Protein AF-A0A6I7X4H2-F1 (afdb_monomer_lite)

pLDDT: mean 74.26, std 13.83, range [33.12, 92.88]

Radius of gyration: 17.95 Å; chains: 1; bounding box: 48×37×49 Å

Sequence (208 aa):
MLIGSVLLTPVLAPEIIRMLFTVMAVSLAFTLICISAGFRLNHINMPEINLRETGILLMIGVGGGTISGLVGSGIDMICFSVLVLLFRISESIATATSVILMAINSVFGVLLHICYFDGINAQVQAYWLAAVPIVVVGAPLGAYFCSRMRYLHIRYLLIALIGLELVTSLWLLDFDRTLIIFSISMLVLFLTVMVSMSRARYYVRSSE

Secondary structure (DSSP, 8-state):
-HHHHHHSTTT--HHHHHHHHHHHHHHHHHHHHHHHTT----BSSPPP--HHHHHHHHHHHHHHHHHHHHHSSSHHHHHHHHHHHTS-B-HHHHHHHHHHHHHHHHHHHHHHHHHHSS---HHHHHHHHHHHHHHHHHHHHHHHHHHHS-HHHHHHHHHHHHHHHHHHHHHHS---HHHHHHHHHHHHHHHHHHHHHHH--TT-----

Structure (mmCIF, N/CA/C/O backbone):
data_AF-A0A6I7X4H2-F1
#
_entry.id   AF-A0A6I7X4H2-F1
#
loop_
_atom_site.group_PDB
_atom_site.id
_atom_site.type_symbol
_atom_site.label_atom_id
_atom_site.label_alt_id
_atom_site.label_comp_id
_atom_site.label_asym_id
_atom_site.label_entity_id
_atom_site.label_seq_id
_atom_site.pdbx_PDB_ins_code
_atom_site.Cartn_x
_atom_site.Cartn_y
_atom_site.Cartn_z
_atom_site.occupancy
_atom_site.B_iso_or_equiv
_atom_site.auth_seq_id
_atom_site.auth_comp_id
_atom_site.auth_asym_id
_atom_site.auth_atom_id
_atom_site.pdbx_PDB_model_num
ATOM 1 N N . MET A 1 1 ? -4.565 1.016 -14.466 1.00 56.38 1 MET A N 1
ATOM 2 C CA . MET A 1 1 ? -3.648 -0.050 -14.932 1.00 56.38 1 MET A CA 1
ATOM 3 C C . MET A 1 1 ? -3.284 0.115 -16.410 1.00 56.38 1 MET A C 1
ATOM 5 O O . MET A 1 1 ? -2.186 0.582 -16.659 1.00 56.38 1 MET A O 1
ATOM 9 N N . LEU A 1 2 ? -4.204 -0.106 -17.362 1.00 53.03 2 LEU A N 1
ATOM 10 C CA . LEU A 1 2 ? -3.966 0.010 -18.821 1.00 53.03 2 LEU A CA 1
ATOM 11 C C . LEU A 1 2 ? -3.362 1.353 -19.286 1.00 53.03 2 LEU A C 1
ATOM 13 O O . LEU A 1 2 ? -2.424 1.375 -20.071 1.00 53.03 2 LEU A O 1
ATOM 17 N N . ILE A 1 3 ? -3.864 2.478 -18.768 1.00 55.09 3 ILE A N 1
ATOM 18 C CA . ILE A 1 3 ? -3.370 3.816 -19.144 1.00 55.09 3 ILE A CA 1
ATOM 19 C C . ILE A 1 3 ? -1.950 4.068 -18.603 1.00 55.09 3 ILE A C 1
ATOM 21 O O . ILE A 1 3 ? -1.157 4.729 -19.259 1.00 55.09 3 ILE A O 1
ATOM 25 N N . GLY A 1 4 ? -1.594 3.519 -17.436 1.00 52.50 4 GLY A N 1
ATOM 26 C CA . GLY A 1 4 ? -0.258 3.708 -16.854 1.00 52.50 4 GLY A CA 1
ATOM 27 C C . GLY A 1 4 ? 0.811 2.819 -17.492 1.00 52.50 4 GLY A C 1
ATOM 28 O O . GLY A 1 4 ? 1.919 3.284 -17.745 1.00 52.50 4 GLY A O 1
ATOM 29 N N . SER A 1 5 ? 0.452 1.579 -17.842 1.00 52.66 5 SER A N 1
ATOM 30 C CA . SER A 1 5 ? 1.364 0.601 -18.452 1.00 52.66 5 SER A CA 1
ATOM 31 C C . SER A 1 5 ? 1.657 0.838 -19.934 1.00 52.66 5 SER A C 1
ATOM 33 O O . SER A 1 5 ? 2.602 0.253 -20.448 1.00 52.66 5 SER A O 1
ATOM 35 N N . VAL A 1 6 ? 0.839 1.627 -20.638 1.00 53.69 6 VAL A N 1
ATOM 36 C CA . VAL A 1 6 ? 1.019 1.921 -22.074 1.00 53.69 6 VAL A CA 1
ATOM 37 C C . VAL A 1 6 ? 1.632 3.305 -22.297 1.00 53.69 6 VAL A C 1
ATOM 39 O O . VAL A 1 6 ? 2.375 3.493 -23.255 1.00 53.69 6 VAL A O 1
ATOM 42 N N . LEU A 1 7 ? 1.356 4.276 -21.419 1.00 49.72 7 LEU A N 1
ATOM 43 C CA . LEU A 1 7 ? 1.793 5.659 -21.627 1.00 49.72 7 LEU A CA 1
ATOM 44 C C . LEU A 1 7 ? 3.157 5.983 -20.987 1.00 49.72 7 LEU A C 1
ATOM 46 O O . LEU A 1 7 ? 3.824 6.899 -21.460 1.00 49.72 7 LEU A O 1
ATOM 50 N N . LEU A 1 8 ? 3.570 5.284 -19.917 1.00 50.28 8 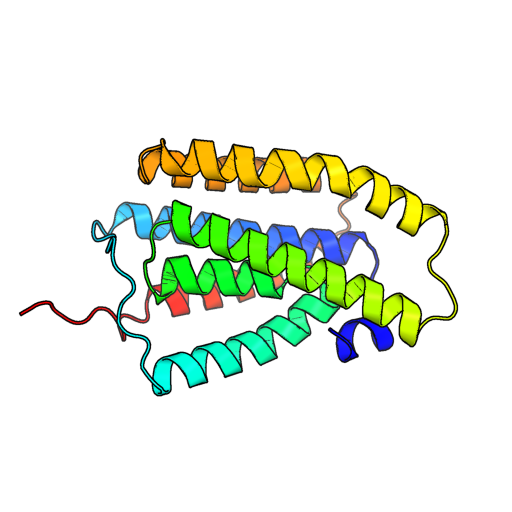LEU A N 1
ATOM 51 C CA . LEU A 1 8 ? 4.664 5.746 -19.038 1.00 50.28 8 LEU A CA 1
ATOM 52 C C . LEU A 1 8 ? 5.842 4.775 -18.828 1.00 50.28 8 LEU A C 1
ATOM 54 O O . LEU A 1 8 ? 6.877 5.185 -18.302 1.00 50.28 8 LEU A O 1
ATOM 58 N N . THR A 1 9 ? 5.737 3.529 -19.292 1.00 50.09 9 THR A N 1
ATOM 59 C CA . THR A 1 9 ? 6.803 2.503 -19.279 1.00 50.09 9 THR A CA 1
ATOM 60 C C . THR A 1 9 ? 8.131 2.929 -19.918 1.00 50.09 9 THR A C 1
ATOM 62 O O . THR A 1 9 ? 9.161 2.483 -19.420 1.00 50.09 9 THR A O 1
ATOM 65 N N . PRO A 1 10 ? 8.181 3.783 -20.963 1.00 52.50 10 PRO A N 1
ATOM 66 C CA . PRO A 1 10 ? 9.463 4.238 -21.502 1.00 52.50 10 PRO A CA 1
ATOM 67 C C . PRO A 1 10 ? 10.053 5.466 -20.783 1.00 52.50 10 PRO A C 1
ATOM 69 O O . PRO A 1 10 ? 11.152 5.883 -21.134 1.00 52.50 10 PRO A O 1
ATOM 72 N N . VAL A 1 11 ? 9.352 6.071 -19.811 1.00 53.22 11 VAL A N 1
ATOM 73 C CA . VAL A 1 11 ? 9.715 7.397 -19.263 1.00 53.22 11 VAL A CA 1
ATOM 74 C C . VAL A 1 11 ? 10.163 7.368 -17.797 1.00 53.22 11 VAL A C 1
ATOM 76 O O . VAL A 1 11 ? 10.901 8.261 -17.386 1.00 53.22 11 VAL A O 1
ATOM 79 N N . LEU A 1 12 ? 9.775 6.371 -16.992 1.00 58.62 12 LEU A N 1
ATOM 80 C CA . LEU A 1 12 ? 10.136 6.351 -15.568 1.00 58.62 12 LEU A CA 1
ATOM 81 C C . LEU A 1 12 ? 11.300 5.409 -15.266 1.00 58.62 12 LEU A C 1
ATOM 83 O O . LEU A 1 12 ? 11.215 4.200 -15.474 1.00 58.62 12 LEU A O 1
ATOM 87 N N . ALA A 1 13 ? 12.360 5.973 -14.685 1.00 70.44 13 ALA A N 1
ATOM 88 C CA . ALA A 1 13 ? 13.434 5.200 -14.081 1.00 70.44 13 ALA A CA 1
ATOM 89 C C . ALA A 1 13 ? 12.872 4.307 -12.948 1.00 70.44 13 ALA A C 1
ATOM 91 O O . ALA A 1 13 ? 12.054 4.787 -12.151 1.00 70.44 13 ALA A O 1
ATOM 92 N N . PRO A 1 14 ? 13.326 3.043 -12.818 1.00 72.44 14 PRO A N 1
ATOM 93 C CA . PRO A 1 14 ? 12.906 2.129 -11.746 1.00 72.44 14 PRO A CA 1
ATOM 94 C C . PRO A 1 14 ? 13.045 2.722 -10.335 1.00 72.44 14 PRO A C 1
ATOM 96 O O . PRO A 1 14 ? 12.278 2.398 -9.427 1.00 72.44 14 PRO A O 1
ATOM 99 N N . GLU A 1 15 ? 13.997 3.637 -10.170 1.00 78.88 15 GLU A N 1
ATOM 100 C CA . GLU A 1 15 ? 14.279 4.366 -8.937 1.00 78.88 15 GLU A CA 1
ATOM 101 C C . GLU A 1 15 ? 13.101 5.236 -8.475 1.00 78.88 15 GLU A C 1
ATOM 103 O O . GLU A 1 15 ? 12.738 5.234 -7.298 1.00 78.88 15 GLU A O 1
ATOM 108 N N . ILE A 1 16 ? 12.444 5.926 -9.413 1.00 77.38 16 ILE A N 1
ATOM 109 C CA . ILE A 1 16 ? 11.315 6.824 -9.133 1.00 77.38 16 ILE A CA 1
ATOM 110 C C . ILE A 1 16 ? 10.100 6.018 -8.670 1.00 77.38 16 ILE A C 1
ATOM 112 O O . ILE A 1 16 ? 9.415 6.410 -7.726 1.00 77.38 16 ILE A O 1
ATOM 116 N N . ILE A 1 17 ? 9.844 4.872 -9.307 1.00 77.81 17 ILE A N 1
ATOM 117 C CA . ILE A 1 17 ? 8.718 3.988 -8.974 1.00 77.81 17 ILE A CA 1
ATOM 118 C C . ILE A 1 17 ? 8.852 3.468 -7.543 1.00 77.81 17 ILE A C 1
ATOM 120 O O . ILE A 1 17 ? 7.905 3.540 -6.756 1.00 77.81 17 ILE A O 1
ATOM 124 N N . ARG A 1 18 ? 10.048 3.000 -7.183 1.00 82.50 18 ARG A N 1
ATOM 125 C CA . ARG A 1 18 ? 10.329 2.510 -5.836 1.00 82.50 18 ARG A CA 1
ATOM 126 C C . ARG A 1 18 ? 10.210 3.613 -4.786 1.00 82.50 18 ARG A C 1
ATOM 128 O O . ARG A 1 18 ? 9.632 3.385 -3.727 1.00 82.50 18 ARG A O 1
ATOM 135 N N . MET A 1 19 ? 10.681 4.822 -5.092 1.00 83.94 19 MET A N 1
ATOM 136 C CA . MET A 1 19 ? 10.535 5.968 -4.191 1.00 83.94 19 MET A CA 1
ATOM 137 C C . MET A 1 19 ? 9.086 6.417 -4.012 1.00 83.94 19 MET A C 1
ATOM 139 O O . MET A 1 19 ? 8.687 6.780 -2.909 1.00 83.94 19 MET A O 1
ATOM 143 N N . LEU A 1 20 ? 8.261 6.364 -5.058 1.00 83.12 20 LEU A N 1
ATOM 144 C CA . LEU A 1 20 ? 6.831 6.654 -4.932 1.00 83.12 20 LEU A CA 1
ATOM 145 C C . LEU A 1 20 ? 6.141 5.668 -3.981 1.00 83.12 20 LEU A C 1
ATOM 147 O O . LEU A 1 20 ? 5.348 6.086 -3.135 1.00 83.12 20 LEU A O 1
ATOM 151 N N . PHE A 1 21 ? 6.474 4.378 -4.084 1.00 84.56 21 PHE A N 1
ATOM 152 C CA . PHE A 1 21 ? 5.962 3.356 -3.173 1.00 84.56 21 PHE A CA 1
ATOM 153 C C . PHE A 1 21 ? 6.392 3.616 -1.722 1.00 84.56 21 PHE A C 1
ATOM 155 O O . PHE A 1 21 ? 5.548 3.649 -0.822 1.00 84.56 21 PHE A O 1
ATOM 162 N N . THR A 1 22 ? 7.681 3.878 -1.488 1.00 88.50 22 THR A N 1
ATOM 163 C CA . THR A 1 22 ? 8.210 4.101 -0.132 1.00 88.50 22 THR A CA 1
ATOM 164 C C . THR A 1 22 ? 7.642 5.362 0.503 1.00 88.50 22 THR A C 1
ATOM 166 O O . THR A 1 22 ? 7.240 5.343 1.664 1.00 88.50 22 THR A O 1
ATOM 169 N N . VAL A 1 23 ? 7.524 6.449 -0.258 1.00 87.94 23 VAL A N 1
ATOM 170 C CA . VAL A 1 23 ? 6.939 7.711 0.204 1.00 87.94 23 VAL A CA 1
ATOM 171 C C . VAL A 1 23 ? 5.475 7.528 0.610 1.00 87.94 23 VAL A C 1
ATOM 173 O O . VAL A 1 23 ? 5.057 7.993 1.675 1.00 87.94 23 VAL A O 1
ATOM 176 N N . MET A 1 24 ? 4.700 6.806 -0.200 1.00 85.75 24 MET A N 1
ATOM 177 C CA . MET A 1 24 ? 3.316 6.469 0.125 1.00 85.75 24 MET A CA 1
ATOM 178 C C . MET A 1 24 ? 3.246 5.627 1.410 1.00 85.75 24 MET A C 1
ATOM 180 O O . MET A 1 24 ? 2.435 5.922 2.292 1.00 85.75 24 MET A O 1
ATOM 184 N N . ALA A 1 25 ? 4.146 4.655 1.581 1.00 88.38 25 ALA A N 1
ATOM 185 C CA . ALA A 1 25 ? 4.232 3.825 2.783 1.00 88.38 25 ALA A CA 1
ATOM 186 C C . ALA A 1 25 ? 4.567 4.599 4.044 1.00 88.38 25 ALA A C 1
ATOM 188 O O . ALA A 1 25 ? 3.865 4.481 5.052 1.00 88.38 25 ALA A O 1
ATOM 189 N N . VAL A 1 26 ? 5.577 5.456 3.974 1.00 89.31 26 VAL A N 1
ATOM 190 C CA . VAL A 1 26 ? 5.970 6.311 5.091 1.00 89.31 26 VAL A CA 1
ATOM 191 C C . VAL A 1 26 ? 4.833 7.253 5.482 1.00 89.31 26 VAL A C 1
ATOM 193 O O . VAL A 1 26 ? 4.575 7.424 6.673 1.00 89.31 26 VAL A O 1
ATOM 196 N N . SER A 1 27 ? 4.095 7.808 4.514 1.00 87.31 27 SER A N 1
ATOM 197 C CA . SER A 1 27 ? 2.942 8.674 4.803 1.00 87.31 27 SER A CA 1
ATOM 198 C C . SER A 1 27 ? 1.838 7.946 5.587 1.00 87.31 27 SER A C 1
ATOM 200 O O . SER A 1 27 ? 1.268 8.507 6.531 1.00 87.31 27 SER A O 1
ATOM 202 N N . LEU A 1 28 ? 1.588 6.669 5.271 1.00 86.44 28 LEU A N 1
ATOM 203 C CA . LEU A 1 28 ? 0.657 5.818 6.008 1.00 86.44 28 LEU A CA 1
ATOM 204 C C . LEU A 1 28 ? 1.181 5.497 7.411 1.00 86.44 28 LEU A C 1
ATOM 206 O O . LEU A 1 28 ? 0.444 5.676 8.381 1.00 86.44 28 LEU A O 1
ATOM 210 N N . ALA A 1 29 ? 2.444 5.079 7.550 1.00 87.88 29 ALA A N 1
ATOM 211 C CA . ALA A 1 29 ? 3.041 4.789 8.857 1.00 87.88 29 ALA A CA 1
ATOM 212 C C . ALA A 1 29 ? 2.995 6.011 9.780 1.00 87.88 29 ALA A C 1
ATOM 214 O O . ALA A 1 29 ? 2.596 5.898 10.939 1.00 87.88 29 ALA A O 1
ATOM 215 N N . PHE A 1 30 ? 3.330 7.191 9.257 1.00 87.06 30 PHE A N 1
ATOM 216 C CA . PHE A 1 30 ? 3.274 8.438 10.011 1.00 87.06 30 PHE A CA 1
ATOM 217 C C . PHE A 1 30 ? 1.845 8.772 10.454 1.00 87.06 30 PHE A C 1
ATOM 219 O O . PHE A 1 30 ? 1.610 9.092 11.621 1.00 87.06 30 PHE A O 1
ATOM 226 N N . THR A 1 31 ? 0.869 8.639 9.552 1.00 83.06 31 THR A N 1
ATOM 227 C CA . THR A 1 31 ? -0.546 8.883 9.871 1.00 83.06 31 THR A CA 1
ATOM 228 C C . THR A 1 31 ? -1.055 7.892 10.921 1.00 83.06 31 THR A C 1
ATOM 230 O O . THR A 1 31 ? -1.738 8.286 11.869 1.00 83.06 31 THR A O 1
ATOM 233 N N . LEU A 1 32 ? -0.652 6.620 10.833 1.00 81.25 32 LEU A N 1
ATOM 234 C CA . LEU A 1 32 ? -0.930 5.626 11.865 1.00 81.25 32 LEU A CA 1
ATOM 235 C C . LEU A 1 32 ? -0.308 6.034 13.200 1.00 81.25 32 LEU A C 1
ATOM 237 O O . LEU A 1 32 ? -1.017 6.031 14.199 1.00 81.25 32 LEU A O 1
ATOM 241 N N . ILE A 1 33 ? 0.961 6.429 13.262 1.00 82.62 33 ILE A N 1
ATOM 242 C CA . ILE A 1 33 ? 1.584 6.869 14.523 1.00 82.62 33 ILE A CA 1
ATOM 243 C C . ILE A 1 33 ? 0.816 8.058 15.122 1.00 82.62 33 ILE A C 1
ATOM 245 O O . ILE A 1 33 ? 0.479 8.030 16.307 1.00 82.62 33 ILE A O 1
ATOM 249 N N . CYS A 1 34 ? 0.450 9.046 14.302 1.00 75.19 34 CYS A N 1
ATOM 250 C CA . CYS A 1 34 ? -0.275 10.244 14.733 1.00 75.19 34 CYS A CA 1
ATOM 251 C C . CYS A 1 34 ? -1.661 9.920 15.325 1.00 75.19 34 CYS A C 1
ATOM 253 O O . CYS A 1 34 ? -2.023 10.432 16.383 1.00 75.19 34 CYS A O 1
ATOM 255 N N . ILE A 1 35 ? -2.415 9.003 14.710 1.00 69.75 35 ILE A N 1
ATOM 256 C CA . ILE A 1 35 ? -3.728 8.565 15.222 1.00 69.75 35 ILE A CA 1
ATOM 257 C C . ILE A 1 35 ? -3.593 7.759 16.522 1.00 69.75 35 ILE A C 1
ATOM 259 O O . ILE A 1 35 ? -4.481 7.809 17.377 1.00 69.75 35 ILE A O 1
ATOM 263 N N . SER A 1 36 ? -2.487 7.022 16.696 1.00 64.56 36 SER A N 1
ATOM 264 C CA . SER A 1 36 ? -2.238 6.202 17.895 1.00 64.56 36 SER A CA 1
ATOM 265 C C . SER A 1 36 ? -2.207 7.020 19.180 1.00 64.56 36 SER A C 1
ATOM 267 O O . SER A 1 36 ? -2.646 6.537 20.221 1.00 64.56 36 SER A O 1
ATOM 269 N N . ALA A 1 37 ? -1.757 8.271 19.083 1.00 55.47 37 ALA A N 1
ATOM 270 C CA . ALA A 1 37 ? -1.645 9.179 20.211 1.00 55.47 37 ALA A CA 1
ATOM 271 C C . ALA A 1 37 ? -3.007 9.714 20.699 1.00 55.47 37 ALA A C 1
ATOM 273 O O . ALA A 1 37 ? -3.055 10.329 21.760 1.00 55.47 37 ALA A O 1
ATOM 274 N N . GLY A 1 38 ? -4.109 9.499 19.956 1.00 47.50 38 GLY A N 1
ATOM 275 C CA . GLY A 1 38 ? -5.379 10.190 20.217 1.00 47.50 38 GLY A CA 1
ATOM 276 C C . GLY A 1 38 ? -6.672 9.364 20.244 1.00 47.50 38 GLY A C 1
ATOM 277 O O . GLY A 1 38 ? -7.623 9.823 20.871 1.00 47.50 38 GLY A O 1
ATOM 278 N N . PHE A 1 39 ? -6.784 8.190 19.601 1.00 47.53 39 PHE A N 1
ATOM 279 C CA . PHE A 1 39 ? -8.087 7.499 19.489 1.00 47.53 39 PHE A CA 1
ATOM 280 C C . PHE A 1 39 ? -8.038 5.977 19.682 1.00 47.53 39 PHE A C 1
ATOM 282 O O . PHE A 1 39 ? -7.238 5.263 19.086 1.00 47.53 39 PHE A O 1
ATOM 289 N N . ARG A 1 40 ? -8.968 5.494 20.518 1.00 49.28 40 ARG A N 1
ATOM 290 C CA . ARG A 1 40 ? -9.059 4.138 21.080 1.00 49.28 40 ARG A CA 1
ATOM 291 C C . ARG A 1 40 ? -10.391 3.460 20.717 1.00 49.28 40 ARG A C 1
ATOM 293 O O . ARG A 1 40 ? -11.064 2.923 21.586 1.00 49.28 40 ARG A O 1
ATOM 300 N N . LEU A 1 41 ? -10.814 3.528 19.455 1.00 47.31 41 LEU A N 1
ATOM 301 C CA . LEU A 1 41 ? -12.059 2.893 19.002 1.00 47.31 41 LEU A CA 1
ATOM 302 C C . LEU A 1 41 ? -11.798 2.137 17.700 1.00 47.31 41 LEU A C 1
ATOM 304 O O . LEU A 1 41 ? -11.766 2.741 16.631 1.00 47.31 41 LEU A O 1
ATOM 308 N N . ASN A 1 42 ? -11.570 0.830 17.835 1.00 49.34 42 ASN A N 1
ATOM 309 C CA . ASN A 1 42 ? -11.436 -0.120 16.736 1.00 49.34 42 ASN A CA 1
ATOM 310 C C . ASN A 1 42 ? -12.739 -0.927 16.709 1.00 49.34 42 ASN A C 1
ATOM 312 O O . ASN A 1 42 ? -13.015 -1.662 17.660 1.00 49.34 42 ASN A O 1
ATOM 316 N N . HIS A 1 43 ? -13.577 -0.724 15.694 1.00 47.62 43 HIS A N 1
ATOM 317 C CA . HIS A 1 43 ? -14.774 -1.545 15.527 1.00 47.62 43 HIS A CA 1
ATOM 318 C C . HIS A 1 43 ? -14.349 -2.880 14.909 1.00 47.62 43 HIS A C 1
ATOM 320 O O . HIS A 1 43 ? -13.659 -2.923 13.895 1.00 47.62 43 HIS A O 1
ATOM 326 N N . ILE A 1 44 ? -14.740 -3.978 15.557 1.00 48.78 44 ILE A N 1
ATOM 327 C CA . ILE A 1 44 ? -14.480 -5.349 15.088 1.00 48.78 44 ILE A CA 1
ATOM 328 C C . ILE A 1 44 ? -15.431 -5.703 13.924 1.00 48.78 44 ILE A C 1
ATOM 330 O O . ILE A 1 44 ? -15.153 -6.611 13.148 1.00 48.78 44 ILE A O 1
ATOM 334 N N . ASN A 1 45 ? -16.515 -4.935 13.757 1.00 43.81 45 ASN A N 1
ATOM 335 C CA . ASN A 1 45 ? -17.527 -5.129 12.724 1.00 43.81 45 ASN A CA 1
ATOM 336 C C . ASN A 1 45 ? -17.378 -4.095 11.601 1.00 43.81 45 ASN A C 1
ATOM 338 O O . ASN A 1 45 ? -17.196 -2.908 11.875 1.00 43.81 45 ASN A O 1
ATOM 342 N N . MET A 1 46 ? -17.494 -4.552 10.348 1.00 45.84 46 MET A N 1
ATOM 343 C CA . MET A 1 46 ? -17.652 -3.677 9.183 1.00 45.84 46 MET A CA 1
ATOM 344 C C . MET A 1 46 ? -18.889 -2.789 9.394 1.00 45.84 46 MET A C 1
ATOM 346 O O . MET A 1 46 ? -19.977 -3.340 9.580 1.00 45.84 46 MET A O 1
ATOM 350 N N . PRO A 1 47 ? -18.768 -1.449 9.378 1.00 52.03 47 PRO A N 1
ATOM 351 C CA . PRO A 1 47 ? -19.944 -0.602 9.243 1.00 52.03 47 PRO A CA 1
ATOM 352 C C . PRO A 1 47 ? -20.624 -0.923 7.906 1.00 52.03 47 PRO A C 1
ATOM 354 O O . PRO A 1 47 ? -19.949 -1.189 6.910 1.00 52.03 47 PRO A O 1
ATOM 357 N N . GLU A 1 48 ? -21.956 -0.957 7.898 1.00 51.69 48 GLU A N 1
ATOM 358 C CA . GLU A 1 48 ? -22.733 -1.193 6.681 1.00 51.69 48 GLU A CA 1
ATOM 359 C C . GLU A 1 48 ? -22.352 -0.161 5.618 1.00 51.69 48 GLU A C 1
ATOM 361 O O . GLU A 1 48 ? -22.515 1.043 5.819 1.00 51.69 48 GLU A O 1
ATOM 366 N N . ILE A 1 49 ? -21.818 -0.650 4.497 1.00 56.47 49 ILE A N 1
ATOM 367 C CA . ILE A 1 49 ? -21.310 0.195 3.421 1.00 56.47 49 ILE A CA 1
ATOM 368 C C . ILE A 1 49 ? -22.502 0.891 2.756 1.00 56.47 49 ILE A C 1
ATOM 370 O O . ILE A 1 49 ? -23.314 0.247 2.090 1.00 56.47 49 ILE A O 1
ATOM 374 N N . ASN A 1 50 ? -22.614 2.211 2.898 1.00 61.62 50 ASN A N 1
ATOM 375 C CA . ASN A 1 50 ? -23.658 2.973 2.205 1.00 61.62 50 ASN A CA 1
ATOM 376 C C . ASN A 1 50 ? -23.322 3.186 0.715 1.00 61.62 50 ASN A C 1
ATOM 378 O O . ASN A 1 50 ? -22.159 3.237 0.309 1.00 61.62 50 ASN A O 1
ATOM 382 N N . LEU A 1 51 ? -24.340 3.429 -0.122 1.00 61.84 51 LEU A N 1
ATOM 383 C CA . LEU A 1 51 ? -24.160 3.778 -1.548 1.00 61.84 51 LEU A CA 1
ATOM 384 C C . LEU A 1 51 ? -23.247 5.002 -1.759 1.00 61.84 51 LEU A C 1
ATOM 386 O O . LEU A 1 51 ? -22.490 5.060 -2.727 1.00 61.84 51 LEU A O 1
ATOM 390 N N . ARG A 1 52 ? -23.271 5.967 -0.831 1.00 60.91 52 ARG A N 1
ATOM 391 C CA . ARG A 1 52 ? -22.364 7.128 -0.840 1.00 60.91 52 ARG A CA 1
ATOM 392 C C . ARG A 1 52 ? -20.907 6.745 -0.571 1.00 60.91 52 ARG A C 1
ATOM 394 O O . ARG A 1 52 ? -20.014 7.278 -1.222 1.00 60.91 52 ARG A O 1
ATOM 401 N N . GLU A 1 53 ? -20.673 5.811 0.344 1.00 65.44 53 GLU A N 1
ATOM 402 C CA . GLU A 1 53 ? -19.337 5.298 0.672 1.00 65.44 53 GLU A CA 1
ATOM 403 C C . GLU A 1 53 ? -18.776 4.475 -0.485 1.00 65.44 53 GLU A C 1
ATOM 405 O O . GLU A 1 53 ? -17.614 4.633 -0.846 1.00 65.44 53 GLU A O 1
ATOM 410 N N . THR A 1 54 ? -19.633 3.685 -1.137 1.00 63.84 54 THR A N 1
ATOM 411 C CA . THR A 1 54 ? -19.297 2.956 -2.367 1.00 63.84 54 THR A CA 1
ATOM 412 C C . THR A 1 54 ? -18.910 3.915 -3.494 1.00 63.84 54 THR A C 1
ATOM 414 O O . THR A 1 54 ? -17.921 3.680 -4.181 1.00 63.84 54 THR A O 1
ATOM 417 N N . GLY A 1 55 ? -19.625 5.034 -3.659 1.00 65.75 55 GLY A N 1
ATOM 418 C CA . GLY A 1 55 ? -19.275 6.063 -4.645 1.00 65.75 55 GLY A CA 1
ATOM 419 C C . GLY A 1 55 ? -17.918 6.725 -4.376 1.00 65.75 55 GLY A C 1
ATOM 420 O O . GLY A 1 55 ? -17.138 6.940 -5.302 1.00 65.75 55 GLY A O 1
ATOM 421 N N . ILE A 1 56 ? -17.594 6.994 -3.109 1.00 66.12 56 ILE A N 1
ATOM 422 C CA . ILE A 1 56 ? -16.287 7.539 -2.709 1.00 66.12 56 ILE A CA 1
ATOM 423 C C . ILE A 1 56 ? -15.180 6.500 -2.922 1.00 66.12 56 ILE A C 1
ATOM 425 O O . ILE A 1 56 ? -14.142 6.830 -3.489 1.00 66.12 56 ILE A O 1
ATOM 429 N N . LEU A 1 57 ? -15.412 5.243 -2.538 1.00 64.06 57 LEU A N 1
ATOM 430 C CA . LEU A 1 57 ? -14.503 4.125 -2.800 1.00 64.06 57 LEU A CA 1
ATOM 431 C C . LEU A 1 57 ? -14.254 3.930 -4.295 1.00 64.06 57 LEU A C 1
ATOM 433 O O . LEU A 1 57 ? -13.125 3.663 -4.689 1.00 64.06 57 LEU A O 1
ATOM 437 N N . LEU A 1 58 ? -15.277 4.110 -5.129 1.00 65.31 58 LEU A N 1
ATOM 438 C CA . LEU A 1 58 ? -15.157 4.011 -6.577 1.00 65.31 58 LEU A CA 1
ATOM 439 C C . LEU A 1 58 ? -14.344 5.178 -7.149 1.00 65.31 58 LEU A C 1
ATOM 441 O O . LEU A 1 58 ? -13.450 4.949 -7.954 1.00 65.31 58 LEU A O 1
ATOM 445 N N . MET A 1 59 ? -14.562 6.409 -6.683 1.00 67.75 59 MET A N 1
ATOM 446 C CA . MET A 1 59 ? -13.759 7.571 -7.095 1.00 67.75 59 MET A CA 1
ATOM 447 C C . MET A 1 59 ? -12.296 7.459 -6.646 1.00 67.75 59 MET A C 1
ATOM 449 O O . MET A 1 59 ? -11.383 7.723 -7.431 1.00 67.75 59 MET A O 1
ATOM 453 N N . ILE A 1 60 ? -12.060 7.017 -5.408 1.00 67.25 60 ILE A N 1
ATOM 454 C CA . ILE A 1 60 ? -10.714 6.753 -4.888 1.00 67.25 60 ILE A CA 1
ATOM 455 C C . ILE A 1 60 ? -10.086 5.558 -5.606 1.00 67.25 60 ILE A C 1
ATOM 457 O O . ILE A 1 60 ? -8.895 5.585 -5.876 1.00 67.25 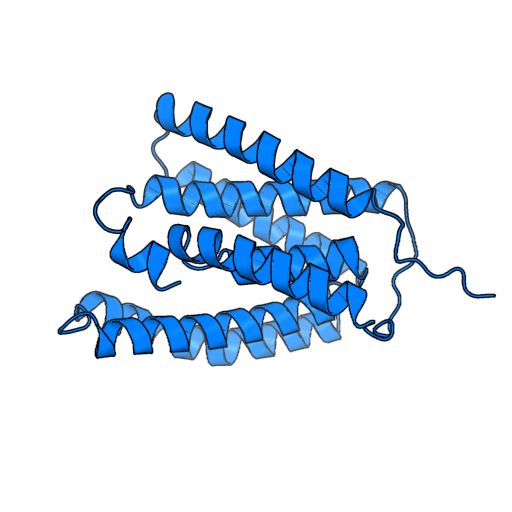60 ILE A O 1
ATOM 461 N N . GLY A 1 61 ? -10.857 4.535 -5.964 1.00 58.25 61 GLY A N 1
ATOM 462 C CA . GLY A 1 61 ? -10.391 3.384 -6.735 1.00 58.25 61 GLY A CA 1
ATOM 463 C C . GLY A 1 61 ? -10.012 3.757 -8.167 1.00 58.25 61 GLY A C 1
ATOM 464 O O . GLY A 1 61 ? -8.987 3.300 -8.665 1.00 58.25 61 GLY A O 1
ATOM 465 N N . VAL A 1 62 ? -10.771 4.647 -8.813 1.00 64.06 62 VAL A N 1
ATOM 466 C CA . VAL A 1 62 ? -10.442 5.189 -10.140 1.00 64.06 62 VAL A CA 1
ATOM 467 C C . VAL A 1 62 ? -9.171 6.040 -10.070 1.00 64.06 62 VAL A C 1
ATOM 469 O O . VAL A 1 62 ? -8.255 5.820 -10.861 1.00 64.06 62 VAL A O 1
ATOM 472 N N . GLY A 1 63 ? -9.058 6.946 -9.091 1.00 64.06 63 GLY A N 1
ATOM 473 C CA . GLY A 1 63 ? -7.846 7.752 -8.877 1.00 64.06 63 GLY A CA 1
ATOM 474 C C . GLY A 1 63 ? -6.633 6.928 -8.424 1.00 64.06 63 GLY A C 1
ATOM 475 O O . GLY A 1 63 ? -5.521 7.115 -8.900 1.00 64.06 63 GLY A O 1
ATOM 476 N N . GLY A 1 64 ? -6.831 5.944 -7.556 1.00 59.38 64 GLY A N 1
ATOM 477 C CA . GLY A 1 64 ? -5.793 5.014 -7.122 1.00 59.38 64 GLY A CA 1
ATOM 478 C C . GLY A 1 64 ? -5.371 4.061 -8.235 1.00 59.38 64 GLY A C 1
ATOM 479 O O . GLY A 1 64 ? -4.210 3.680 -8.311 1.00 59.38 64 GLY A O 1
ATOM 480 N N . GLY A 1 65 ? -6.273 3.735 -9.161 1.00 55.97 65 GLY A N 1
ATOM 481 C CA . GLY A 1 65 ? -5.995 2.937 -10.351 1.00 55.97 65 GLY A CA 1
ATOM 482 C C . GLY A 1 65 ? -5.124 3.649 -11.391 1.00 55.97 65 GLY A C 1
ATOM 483 O O . GLY A 1 65 ? -4.446 2.962 -12.170 1.00 55.97 65 GLY A O 1
ATOM 484 N N . THR A 1 66 ? -5.097 4.991 -11.402 1.00 62.97 66 THR A N 1
ATOM 485 C CA . THR A 1 66 ? -4.128 5.763 -12.201 1.00 62.97 66 THR A CA 1
ATOM 486 C C . THR A 1 66 ? -2.752 5.720 -11.543 1.00 62.97 66 THR A C 1
ATOM 488 O O . THR A 1 66 ? -1.795 5.333 -12.208 1.00 62.97 66 THR A O 1
ATOM 491 N N . ILE A 1 67 ? -2.665 5.955 -10.227 1.00 63.09 67 ILE A N 1
ATOM 492 C CA . ILE A 1 67 ? -1.421 5.842 -9.439 1.00 63.09 67 ILE A CA 1
ATOM 493 C C . ILE A 1 67 ? -0.857 4.415 -9.491 1.00 63.09 67 ILE A C 1
ATOM 495 O O . ILE A 1 67 ? 0.341 4.216 -9.663 1.00 63.09 67 ILE A O 1
ATOM 499 N N . SER A 1 68 ? -1.712 3.396 -9.438 1.00 62.78 68 SER A N 1
ATOM 500 C CA . SER A 1 68 ? -1.299 1.996 -9.561 1.00 62.78 68 SER A CA 1
ATOM 501 C C . SER A 1 68 ? -0.795 1.635 -10.949 1.00 62.78 68 SER A C 1
ATOM 503 O O . SER A 1 68 ? -0.005 0.709 -11.081 1.00 62.78 68 SER A O 1
ATOM 505 N N . GLY A 1 69 ? -1.244 2.348 -11.983 1.00 57.72 69 GLY A N 1
ATOM 506 C CA . GLY A 1 69 ? -0.656 2.232 -13.312 1.00 57.72 69 GLY A CA 1
ATOM 507 C C . GLY A 1 69 ? 0.768 2.792 -13.383 1.00 57.72 69 GLY A C 1
ATOM 508 O O . GLY A 1 69 ? 1.512 2.370 -14.256 1.00 57.72 69 GLY A O 1
ATOM 509 N N . LEU A 1 70 ? 1.138 3.706 -12.476 1.00 60.31 70 LEU A N 1
ATOM 510 C CA . LEU A 1 70 ? 2.477 4.299 -12.377 1.00 60.31 70 LEU A CA 1
ATOM 511 C C . LEU A 1 70 ? 3.420 3.455 -11.513 1.00 60.31 70 LEU A C 1
ATOM 513 O O . LEU A 1 70 ? 4.574 3.263 -11.870 1.00 60.31 70 LEU A O 1
ATOM 517 N N . VAL A 1 71 ? 2.927 2.975 -10.366 1.00 62.00 71 VAL A N 1
ATOM 518 C CA . VAL A 1 71 ? 3.751 2.345 -9.317 1.00 62.00 71 VAL A CA 1
ATOM 519 C C . VAL A 1 71 ? 3.709 0.808 -9.366 1.00 62.00 71 VAL A C 1
ATOM 521 O O . VAL A 1 71 ? 4.520 0.142 -8.735 1.00 62.00 71 VAL A O 1
ATOM 524 N N . GLY A 1 72 ? 2.774 0.207 -10.107 1.00 60.34 72 GLY A N 1
ATOM 525 C CA . GLY A 1 72 ? 2.579 -1.250 -10.165 1.00 60.34 72 GLY A CA 1
ATOM 526 C C . GLY A 1 72 ? 1.738 -1.810 -9.006 1.00 60.34 72 GLY A C 1
ATOM 527 O O . GLY A 1 72 ? 0.907 -2.688 -9.239 1.00 60.34 72 GLY A O 1
ATOM 528 N N . SER A 1 73 ? 1.851 -1.238 -7.799 1.00 66.69 73 SER A N 1
ATOM 529 C CA . SER A 1 73 ? 1.035 -1.562 -6.609 1.00 66.69 73 SER A CA 1
ATOM 530 C C . SER A 1 73 ? 0.656 -0.296 -5.812 1.00 66.69 73 SER A C 1
ATOM 532 O O . SER A 1 73 ? 1.089 -0.055 -4.683 1.00 66.69 73 SER A O 1
ATOM 534 N N . GLY A 1 74 ? -0.090 0.603 -6.457 1.00 69.19 74 GLY A N 1
ATOM 535 C CA . GLY A 1 74 ? -0.600 1.820 -5.811 1.00 69.19 74 GLY A CA 1
ATOM 536 C C . GLY A 1 74 ? -2.006 1.649 -5.235 1.00 69.19 74 GLY A C 1
ATOM 537 O O . GLY A 1 74 ? -2.342 2.222 -4.200 1.00 69.19 74 GLY A O 1
ATOM 538 N N . ILE A 1 75 ? -2.850 0.870 -5.916 1.00 74.00 75 ILE A N 1
ATOM 539 C CA . ILE A 1 75 ? -4.282 0.760 -5.606 1.00 74.00 75 ILE A CA 1
ATOM 540 C C . ILE A 1 75 ? -4.542 -0.022 -4.319 1.00 74.00 75 ILE A C 1
ATOM 542 O O . ILE A 1 75 ? -5.419 0.344 -3.545 1.00 74.00 75 ILE A O 1
ATOM 546 N N . ASP A 1 76 ? -3.765 -1.069 -4.080 1.00 83.12 76 ASP A N 1
ATOM 547 C CA . ASP A 1 76 ? -3.759 -1.892 -2.875 1.00 83.12 76 ASP A CA 1
ATOM 548 C C . ASP A 1 76 ? -3.355 -1.069 -1.655 1.00 83.12 76 ASP A C 1
ATOM 550 O O . ASP A 1 76 ? -4.072 -1.064 -0.658 1.00 83.12 76 ASP A O 1
ATOM 554 N N . MET A 1 77 ? -2.294 -0.272 -1.768 1.00 82.00 77 MET A N 1
ATOM 555 C CA . MET A 1 77 ? -1.862 0.620 -0.697 1.00 82.00 77 MET A CA 1
ATOM 556 C C . MET A 1 77 ? -2.910 1.683 -0.353 1.00 82.00 77 MET A C 1
ATOM 558 O O . MET A 1 77 ? -3.191 1.947 0.819 1.00 82.00 77 MET A O 1
ATOM 562 N N . ILE A 1 78 ? -3.504 2.306 -1.374 1.00 81.75 78 ILE A N 1
ATOM 563 C CA . ILE A 1 78 ? -4.552 3.315 -1.198 1.00 81.75 78 ILE A CA 1
ATOM 564 C C . ILE A 1 78 ? -5.796 2.664 -0.592 1.00 81.75 78 ILE A C 1
ATOM 566 O O . ILE A 1 78 ? -6.353 3.197 0.364 1.00 81.75 78 ILE A O 1
ATOM 570 N N . CYS A 1 79 ? -6.201 1.490 -1.079 1.00 81.62 79 CYS A N 1
ATOM 571 C CA . CYS A 1 79 ? -7.330 0.747 -0.529 1.00 81.62 79 CYS A CA 1
ATOM 572 C C . CYS A 1 79 ? -7.086 0.358 0.935 1.00 81.62 79 CYS A C 1
ATOM 574 O O . CYS A 1 79 ? -7.940 0.607 1.784 1.00 81.62 79 CYS A O 1
ATOM 576 N N . PHE A 1 80 ? -5.896 -0.149 1.258 1.00 86.31 80 PHE A N 1
ATOM 577 C CA . PHE A 1 80 ? -5.479 -0.435 2.627 1.00 86.31 80 PHE A CA 1
ATOM 578 C C . PHE A 1 80 ? -5.558 0.813 3.516 1.00 86.31 80 PHE A C 1
ATOM 580 O O . PHE A 1 80 ? -6.146 0.779 4.596 1.00 86.31 80 PHE A O 1
ATOM 587 N N . SER A 1 81 ? -5.045 1.943 3.028 1.0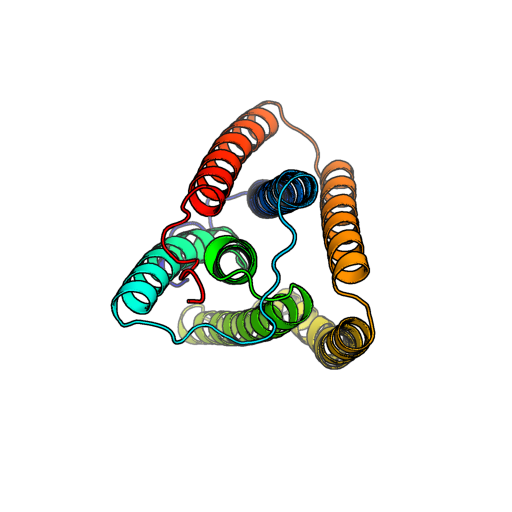0 81.88 81 SER A N 1
ATOM 588 C CA . SER A 1 81 ? -5.099 3.228 3.731 1.00 81.88 81 SER A CA 1
ATOM 589 C C . SER A 1 81 ? -6.535 3.675 3.992 1.00 81.88 81 SER A C 1
ATOM 591 O O . SER A 1 81 ? -6.848 4.143 5.082 1.00 81.88 81 SER A O 1
ATOM 593 N N . VAL A 1 82 ? -7.430 3.504 3.020 1.00 78.75 82 VAL A N 1
ATOM 594 C CA . VAL A 1 82 ? -8.857 3.818 3.162 1.00 78.75 82 VAL A CA 1
ATOM 595 C C . VAL A 1 82 ? -9.523 2.895 4.184 1.00 78.75 82 VAL A C 1
ATOM 597 O O . VAL A 1 82 ? -10.209 3.378 5.080 1.00 78.75 82 VAL A O 1
ATOM 600 N N . LEU A 1 83 ? -9.294 1.584 4.121 1.00 78.62 83 LEU A N 1
ATOM 601 C CA . LEU A 1 83 ? -9.876 0.627 5.070 1.00 78.62 83 LEU A CA 1
ATOM 602 C C . LEU A 1 83 ? -9.444 0.915 6.515 1.00 78.62 83 LEU A C 1
ATOM 604 O O . LEU A 1 83 ? -10.276 0.912 7.425 1.00 78.62 83 LEU A O 1
ATOM 608 N N . VAL A 1 84 ? -8.161 1.218 6.727 1.00 78.62 84 VAL A N 1
ATOM 609 C CA . VAL A 1 84 ? -7.623 1.469 8.071 1.00 78.62 84 VAL A CA 1
ATOM 610 C C . VAL A 1 84 ? -7.957 2.875 8.576 1.00 78.62 84 VAL A C 1
ATOM 612 O O . VAL A 1 84 ? -8.338 3.035 9.734 1.00 78.62 84 VAL A O 1
ATOM 615 N N . LEU A 1 85 ? -7.831 3.912 7.741 1.00 74.62 85 LEU A N 1
ATOM 616 C CA . LEU A 1 85 ? -7.992 5.303 8.183 1.00 74.62 85 LEU A CA 1
ATOM 617 C C . LEU A 1 85 ? -9.440 5.800 8.089 1.00 74.62 85 LEU A C 1
ATOM 619 O O . LEU A 1 85 ? -9.900 6.473 9.012 1.00 74.62 85 LEU A O 1
ATOM 623 N N . LEU A 1 86 ? -10.150 5.486 6.998 1.00 70.75 86 LEU A N 1
ATOM 624 C CA . LEU A 1 86 ? -11.518 5.962 6.757 1.00 70.75 86 LEU A CA 1
ATOM 625 C C . LEU A 1 86 ? -12.550 5.062 7.448 1.00 70.75 86 LEU A C 1
ATOM 627 O O . LEU A 1 86 ? -13.375 5.559 8.210 1.00 70.75 86 LEU A O 1
ATOM 631 N N . PHE A 1 87 ? -12.475 3.745 7.224 1.00 68.25 87 PHE A N 1
ATOM 632 C CA . PHE A 1 87 ? -13.431 2.781 7.793 1.00 68.25 87 PHE A CA 1
ATOM 633 C C . PHE A 1 87 ? -13.055 2.284 9.192 1.00 68.25 87 PHE A C 1
ATOM 635 O O . PHE A 1 87 ? -13.870 1.630 9.840 1.00 68.25 87 PHE A O 1
ATOM 642 N N . ARG A 1 88 ? -11.850 2.612 9.683 1.00 72.25 88 ARG A N 1
ATOM 643 C CA . ARG A 1 88 ? -11.346 2.208 11.011 1.00 72.25 88 ARG A CA 1
ATOM 644 C C . ARG A 1 88 ? -11.461 0.704 11.261 1.00 72.25 88 ARG A C 1
ATOM 646 O O . ARG A 1 88 ? -11.773 0.273 12.372 1.00 72.25 88 ARG A O 1
ATOM 653 N N . ILE A 1 89 ? -11.230 -0.076 10.210 1.00 73.00 89 ILE A N 1
ATOM 654 C CA . ILE A 1 89 ? -11.189 -1.530 10.288 1.00 73.00 89 ILE A CA 1
ATOM 655 C C . ILE A 1 89 ? -9.880 -1.933 10.961 1.00 73.00 89 ILE A C 1
ATOM 657 O O . ILE A 1 89 ? -8.837 -1.310 10.745 1.00 73.00 89 ILE A O 1
ATOM 661 N N . SER A 1 90 ? -9.934 -3.004 11.756 1.00 77.25 90 SER A N 1
ATOM 662 C CA . SER A 1 90 ? -8.733 -3.556 12.376 1.00 77.25 90 SER A CA 1
ATOM 663 C C . SER A 1 90 ? -7.650 -3.848 11.334 1.00 77.25 90 SER A C 1
ATOM 665 O O . SER A 1 90 ? -7.912 -4.411 10.268 1.00 77.25 90 SER A O 1
ATOM 667 N N . GLU A 1 91 ? -6.412 -3.501 11.669 1.00 79.75 91 GLU A N 1
ATOM 668 C CA . GLU A 1 91 ? -5.270 -3.591 10.764 1.00 79.75 91 GLU A CA 1
ATOM 669 C C . GLU A 1 91 ? -5.056 -5.028 10.264 1.00 79.75 91 GLU A C 1
ATOM 671 O O . GLU A 1 91 ? -4.656 -5.218 9.125 1.00 79.75 91 GLU A O 1
ATOM 676 N N . SER A 1 92 ? -5.407 -6.033 11.076 1.00 81.38 92 SER A N 1
ATOM 677 C CA . SER A 1 92 ? -5.354 -7.462 10.726 1.00 81.38 92 SER A CA 1
ATOM 678 C C . SER A 1 92 ? -6.265 -7.839 9.552 1.00 81.38 92 SER A C 1
ATOM 680 O O . SER A 1 92 ? -5.878 -8.589 8.659 1.00 81.38 92 SER A O 1
ATOM 682 N N . ILE A 1 93 ? -7.495 -7.317 9.549 1.00 82.19 93 ILE A N 1
ATOM 683 C CA . ILE A 1 93 ? -8.469 -7.603 8.489 1.00 82.19 93 ILE A CA 1
ATOM 684 C C . ILE A 1 93 ? -8.087 -6.813 7.238 1.00 82.19 93 ILE A C 1
ATOM 686 O O . ILE A 1 93 ? -8.084 -7.362 6.138 1.00 82.19 93 ILE A O 1
ATOM 690 N N . ALA A 1 94 ? -7.702 -5.545 7.414 1.00 83.56 94 ALA A N 1
ATOM 691 C CA . ALA A 1 94 ? -7.303 -4.686 6.309 1.00 83.56 94 ALA A CA 1
ATOM 692 C C . ALA A 1 94 ? -6.080 -5.241 5.554 1.00 83.56 94 ALA A C 1
ATOM 694 O O . ALA A 1 94 ? -6.068 -5.231 4.319 1.00 83.56 94 ALA A O 1
ATOM 695 N N . THR A 1 95 ? -5.077 -5.782 6.258 1.00 84.69 95 THR A N 1
ATOM 696 C CA . THR A 1 95 ? -3.906 -6.400 5.613 1.00 84.69 95 THR A CA 1
ATOM 697 C C . THR A 1 95 ? -4.304 -7.631 4.810 1.00 84.69 95 THR A C 1
ATOM 699 O O . THR A 1 95 ? -3.923 -7.734 3.646 1.00 84.69 95 THR A O 1
ATOM 702 N N . ALA A 1 96 ? -5.130 -8.521 5.368 1.00 84.62 96 ALA A N 1
ATOM 703 C CA . ALA A 1 96 ? -5.621 -9.696 4.650 1.00 84.62 96 ALA A CA 1
ATOM 704 C C . ALA A 1 96 ? -6.394 -9.308 3.376 1.00 84.62 96 ALA A C 1
ATOM 706 O O . ALA A 1 96 ? -6.144 -9.866 2.307 1.00 84.62 96 ALA A O 1
ATOM 707 N N . THR A 1 97 ? -7.270 -8.299 3.451 1.00 86.25 97 THR A N 1
ATOM 708 C CA . THR A 1 97 ? -7.999 -7.800 2.273 1.00 86.25 97 THR A CA 1
ATOM 709 C C . THR A 1 97 ? -7.074 -7.173 1.228 1.00 86.25 97 THR A C 1
ATOM 711 O O . THR A 1 97 ? -7.256 -7.408 0.035 1.00 86.25 97 THR A O 1
ATOM 714 N N . SER A 1 98 ? -6.044 -6.435 1.652 1.00 86.00 98 SER A N 1
ATOM 715 C CA . SER A 1 98 ? -5.073 -5.822 0.739 1.00 86.00 98 SER A CA 1
ATOM 716 C C . SER A 1 98 ? -4.237 -6.867 0.003 1.00 86.00 98 SER A C 1
ATOM 718 O O . SER A 1 98 ? -3.960 -6.700 -1.179 1.00 86.00 98 SER A O 1
ATOM 720 N N . VAL A 1 99 ? -3.862 -7.962 0.668 1.00 86.56 99 VAL A N 1
ATOM 721 C CA . VAL A 1 99 ? -3.101 -9.054 0.038 1.00 86.56 99 VAL A CA 1
ATOM 722 C C . VAL A 1 99 ? -3.925 -9.749 -1.049 1.00 86.56 99 VAL A C 1
ATOM 724 O O . VAL A 1 99 ? -3.400 -10.060 -2.117 1.00 86.56 99 VAL A O 1
ATOM 727 N N . ILE A 1 100 ? -5.229 -9.935 -0.827 1.00 86.31 100 ILE A N 1
ATOM 728 C CA . ILE A 1 100 ? -6.134 -10.477 -1.851 1.00 86.31 100 ILE A CA 1
ATOM 729 C C . ILE A 1 100 ? -6.220 -9.520 -3.049 1.00 86.31 100 ILE A C 1
ATOM 731 O O . ILE A 1 100 ? -6.109 -9.961 -4.194 1.00 86.31 100 ILE A O 1
ATOM 735 N N . LEU A 1 101 ? -6.356 -8.210 -2.804 1.00 84.69 101 LEU A N 1
ATOM 736 C CA . LEU A 1 101 ? -6.348 -7.200 -3.871 1.00 84.69 101 LEU A CA 1
ATOM 737 C C . LEU A 1 101 ? -5.030 -7.199 -4.653 1.00 84.69 101 LEU A C 1
ATOM 739 O O . LEU A 1 101 ? -5.049 -7.107 -5.880 1.00 84.69 101 LEU A O 1
ATOM 743 N N . MET A 1 102 ? -3.901 -7.360 -3.965 1.00 86.88 102 MET A N 1
ATOM 744 C CA . MET A 1 102 ? -2.578 -7.452 -4.581 1.00 86.88 102 MET A CA 1
ATOM 745 C C . MET A 1 102 ? -2.460 -8.687 -5.487 1.00 86.88 102 MET A C 1
ATOM 747 O O . MET A 1 102 ? -1.963 -8.580 -6.610 1.00 86.88 102 MET A O 1
ATOM 751 N N . ALA A 1 103 ? -2.971 -9.843 -5.049 1.00 86.00 103 ALA A N 1
ATOM 752 C CA . ALA A 1 103 ? -2.991 -11.066 -5.852 1.00 86.00 103 ALA A CA 1
ATOM 753 C C . ALA A 1 103 ? -3.841 -10.901 -7.122 1.00 86.00 103 ALA A C 1
ATOM 755 O O . ALA A 1 103 ? -3.386 -11.225 -8.220 1.00 86.00 103 ALA A O 1
ATOM 756 N N . ILE A 1 104 ? -5.044 -10.332 -6.988 1.00 85.38 104 ILE A N 1
ATOM 757 C CA . ILE A 1 104 ? -5.932 -10.049 -8.123 1.00 85.38 104 ILE A CA 1
ATOM 758 C C . ILE A 1 104 ? -5.247 -9.092 -9.106 1.00 85.38 104 ILE A C 1
ATOM 760 O O . ILE A 1 104 ? -5.207 -9.364 -10.306 1.00 85.38 104 ILE A O 1
ATOM 764 N N . ASN A 1 105 ? -4.651 -8.006 -8.608 1.00 81.19 105 ASN A N 1
ATOM 765 C CA . ASN A 1 105 ? -3.944 -7.032 -9.437 1.00 81.19 105 ASN A CA 1
ATOM 766 C C . ASN A 1 105 ? -2.756 -7.668 -10.183 1.00 81.19 105 ASN A C 1
ATOM 768 O O . ASN A 1 105 ? -2.566 -7.397 -11.365 1.00 81.19 105 ASN A O 1
ATOM 772 N N . SER A 1 106 ? -2.000 -8.568 -9.544 1.00 81.69 106 SER A N 1
ATOM 773 C CA . SER A 1 106 ? -0.909 -9.301 -10.202 1.00 81.69 106 SER A CA 1
ATOM 774 C C . SER A 1 106 ? -1.409 -10.161 -11.370 1.00 81.69 106 SER A C 1
ATOM 776 O O . SER A 1 106 ? -0.832 -10.110 -12.457 1.00 81.69 106 SER A O 1
ATOM 778 N N . VAL A 1 107 ? -2.523 -10.883 -11.190 1.00 84.50 107 VAL A N 1
ATOM 779 C CA . VAL A 1 107 ? -3.136 -11.698 -12.256 1.00 84.50 107 VAL A CA 1
ATOM 780 C C . VAL A 1 107 ? -3.591 -10.826 -13.427 1.00 84.50 107 VAL A C 1
ATOM 782 O O . VAL A 1 107 ? -3.282 -11.139 -14.577 1.00 84.50 107 VAL A O 1
ATOM 785 N N . PHE A 1 108 ? -4.263 -9.702 -13.156 1.00 82.00 108 PHE A N 1
ATOM 786 C CA . PHE A 1 108 ? -4.646 -8.752 -14.206 1.00 82.00 108 PHE A CA 1
ATOM 787 C C . PHE A 1 108 ? -3.431 -8.151 -14.922 1.00 82.00 108 PHE A C 1
ATOM 789 O O . PHE A 1 108 ? -3.472 -7.988 -16.139 1.00 82.00 108 PHE A O 1
ATOM 796 N N . GLY A 1 109 ? -2.341 -7.866 -14.207 1.00 78.44 109 GLY A N 1
ATOM 797 C CA . GLY A 1 109 ? -1.102 -7.362 -14.802 1.00 78.44 109 GLY A CA 1
ATOM 798 C C . GLY A 1 109 ? -0.479 -8.345 -15.788 1.00 78.44 109 GLY A C 1
ATOM 799 O O . GLY A 1 109 ? -0.116 -7.954 -16.896 1.00 78.44 109 GLY A O 1
ATOM 800 N N . VAL A 1 110 ? -0.424 -9.628 -15.423 1.00 79.06 110 VAL A N 1
ATOM 801 C CA . VAL A 1 110 ? 0.071 -10.696 -16.306 1.00 79.06 110 VAL A CA 1
ATOM 802 C C . VAL A 1 110 ? -0.854 -10.890 -17.509 1.00 79.06 110 VAL A C 1
ATOM 804 O O . VAL A 1 110 ? -0.370 -10.957 -18.636 1.00 79.06 110 VAL A O 1
ATOM 807 N N . LEU A 1 111 ? -2.176 -10.916 -17.303 1.00 81.25 111 LEU A N 1
ATOM 808 C CA . LEU A 1 111 ? -3.156 -11.041 -18.391 1.00 81.25 111 LEU A CA 1
ATOM 809 C C . LEU A 1 111 ? -3.059 -9.888 -19.396 1.00 81.25 111 LEU A C 1
ATOM 811 O O . LEU A 1 111 ? -3.070 -10.122 -20.601 1.00 81.25 111 LEU A O 1
ATOM 815 N N . LEU A 1 112 ? -2.933 -8.648 -18.914 1.00 76.69 112 LEU A N 1
ATOM 816 C CA . LEU A 1 112 ? -2.743 -7.485 -19.779 1.00 76.69 112 LEU A CA 1
ATOM 817 C C . LEU A 1 112 ? -1.434 -7.576 -20.560 1.00 76.69 112 LEU A C 1
ATOM 819 O O . LEU A 1 112 ? -1.429 -7.277 -21.751 1.00 76.69 112 LEU A O 1
ATOM 823 N N . HIS A 1 113 ? -0.349 -8.021 -19.924 1.00 74.88 113 HIS A N 1
ATOM 824 C CA . HIS A 1 113 ? 0.914 -8.229 -20.623 1.00 74.88 113 HIS A CA 1
ATOM 825 C C . HIS A 1 113 ? 0.792 -9.275 -21.726 1.00 74.88 113 HIS A C 1
ATOM 827 O O . HIS A 1 113 ? 1.249 -8.995 -22.817 1.00 74.88 113 HIS A O 1
ATOM 833 N N . ILE A 1 114 ? 0.135 -10.413 -21.489 1.00 74.75 114 ILE A N 1
ATOM 834 C CA . ILE A 1 114 ? -0.036 -11.469 -22.502 1.00 74.75 114 ILE A CA 1
ATOM 835 C C . ILE A 1 114 ? -0.941 -11.015 -23.659 1.00 74.75 114 ILE A C 1
ATOM 837 O O . ILE A 1 114 ? -0.683 -11.365 -24.805 1.00 74.75 114 ILE A O 1
ATOM 841 N N . CYS A 1 115 ? -2.004 -10.254 -23.377 1.00 73.38 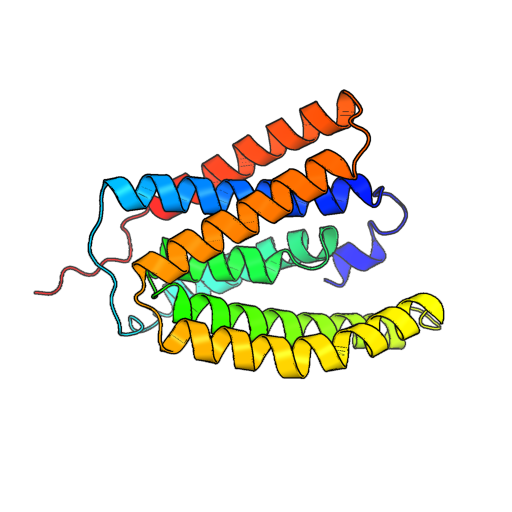115 CYS A N 1
ATOM 842 C CA . CYS A 1 115 ? -2.962 -9.830 -24.403 1.00 73.38 115 CYS A CA 1
ATOM 843 C C . CYS A 1 115 ? -2.501 -8.624 -25.240 1.00 73.38 115 CYS A C 1
ATOM 845 O O . CYS A 1 115 ? -2.918 -8.514 -26.390 1.00 73.38 115 CYS A O 1
ATOM 847 N N . TYR A 1 116 ? -1.720 -7.694 -24.671 1.00 67.50 116 TYR A N 1
ATOM 848 C CA . TYR A 1 116 ? -1.349 -6.429 -25.332 1.00 67.50 116 TYR A CA 1
ATOM 849 C C . TYR A 1 116 ? 0.129 -6.314 -25.717 1.00 67.50 116 TYR A C 1
ATOM 851 O O . TYR A 1 116 ? 0.440 -5.604 -26.672 1.00 67.50 116 TYR A O 1
ATOM 859 N N . PHE A 1 117 ? 1.040 -6.960 -24.988 1.00 61.47 117 PHE A N 1
ATOM 860 C CA . PHE A 1 117 ? 2.463 -6.981 -25.314 1.00 61.47 117 PHE A CA 1
ATOM 861 C C . PHE A 1 117 ? 2.802 -8.381 -25.828 1.00 61.47 117 PHE A C 1
ATOM 863 O O . PHE A 1 117 ? 2.494 -9.370 -25.177 1.00 61.47 117 PHE A O 1
ATOM 870 N N . ASP A 1 118 ? 3.393 -8.477 -27.015 1.00 56.00 118 ASP A N 1
ATOM 871 C CA . ASP A 1 118 ? 3.600 -9.732 -27.754 1.00 56.00 118 ASP A CA 1
ATOM 872 C C . ASP A 1 118 ? 4.700 -10.627 -27.124 1.00 56.00 118 ASP A C 1
ATOM 874 O O . ASP A 1 118 ? 5.733 -10.918 -27.723 1.00 56.00 118 ASP A O 1
ATOM 878 N N . GLY A 1 119 ? 4.513 -11.008 -25.856 1.00 57.97 119 GLY A N 1
ATOM 879 C CA . GLY A 1 119 ? 5.416 -11.823 -25.049 1.00 57.97 119 GLY A CA 1
ATOM 880 C C . GLY A 1 119 ? 5.794 -11.197 -23.701 1.00 57.97 119 GLY A C 1
ATOM 881 O O . GLY A 1 119 ? 6.034 -9.997 -23.567 1.00 57.97 119 GLY A O 1
ATOM 882 N N . ILE A 1 120 ? 5.907 -12.050 -22.679 1.00 64.12 120 ILE A N 1
ATOM 883 C CA . ILE A 1 120 ? 6.562 -11.714 -21.410 1.00 64.12 120 ILE A CA 1
ATOM 884 C C . ILE A 1 120 ? 8.055 -12.014 -21.573 1.00 64.12 120 ILE A C 1
ATOM 886 O O . ILE A 1 120 ? 8.426 -13.096 -22.024 1.00 64.12 120 ILE A O 1
ATOM 890 N N . ASN A 1 121 ? 8.925 -11.078 -21.184 1.00 75.44 121 ASN A N 1
ATOM 891 C CA . ASN A 1 121 ? 10.363 -11.341 -21.132 1.00 75.44 121 ASN A CA 1
ATOM 892 C C . ASN A 1 121 ? 10.625 -12.552 -20.214 1.00 75.44 121 ASN A C 1
ATOM 894 O O . ASN A 1 121 ? 10.172 -12.559 -19.067 1.00 75.44 121 ASN A O 1
ATOM 898 N N . ALA A 1 122 ? 11.370 -13.551 -20.698 1.00 78.69 122 ALA A N 1
ATOM 899 C CA . ALA A 1 122 ? 11.660 -14.786 -19.965 1.00 78.69 122 ALA A CA 1
ATOM 900 C C . ALA A 1 122 ? 12.190 -14.531 -18.539 1.00 78.69 122 ALA A C 1
ATOM 902 O O . ALA A 1 122 ? 11.874 -15.277 -17.613 1.00 78.69 122 ALA A O 1
ATOM 903 N N . GLN A 1 123 ? 12.924 -13.433 -18.334 1.00 81.00 123 GLN A N 1
ATOM 904 C CA . GLN A 1 123 ? 13.412 -13.025 -17.017 1.00 81.00 123 GLN A CA 1
ATOM 905 C C . GLN A 1 123 ? 12.284 -12.579 -16.068 1.00 81.00 123 GLN A C 1
ATOM 907 O O . GLN A 1 123 ? 12.278 -12.950 -14.897 1.00 81.00 123 GLN A O 1
ATOM 912 N N . VAL A 1 124 ? 11.297 -11.825 -16.562 1.00 78.56 124 VAL A N 1
ATOM 913 C CA . VAL A 1 124 ? 10.134 -11.383 -15.768 1.00 78.56 124 VAL A CA 1
ATOM 914 C C . VAL A 1 124 ? 9.249 -12.575 -15.411 1.00 78.56 124 VAL A C 1
ATOM 916 O O . VAL A 1 124 ? 8.784 -12.680 -14.278 1.00 78.56 124 VAL A O 1
ATOM 919 N N . GLN A 1 125 ? 9.073 -13.514 -16.344 1.00 82.88 125 GLN A N 1
ATOM 920 C CA . GLN A 1 125 ? 8.352 -14.758 -16.083 1.00 82.88 125 GLN A CA 1
ATOM 921 C C . GLN A 1 125 ? 9.055 -15.608 -15.015 1.00 82.88 125 GLN A C 1
ATOM 923 O O . GLN A 1 125 ? 8.387 -16.138 -14.129 1.00 82.88 125 GLN A O 1
ATOM 928 N N . ALA A 1 126 ? 10.388 -15.708 -15.059 1.00 86.56 126 ALA A N 1
ATOM 929 C CA . ALA A 1 126 ? 11.161 -16.424 -14.046 1.00 86.56 126 ALA A CA 1
ATOM 930 C C . ALA A 1 126 ? 11.007 -15.790 -12.653 1.00 86.56 126 ALA A C 1
ATOM 932 O O . ALA A 1 126 ? 10.780 -16.510 -11.682 1.00 86.56 126 ALA A O 1
ATOM 933 N N . TYR A 1 127 ? 11.049 -14.456 -12.549 1.00 86.19 127 TYR A N 1
ATOM 934 C CA . TYR A 1 127 ? 10.800 -13.755 -11.284 1.00 86.19 127 TYR A CA 1
ATOM 935 C C . TYR A 1 127 ? 9.373 -13.947 -10.776 1.00 86.19 127 TYR A C 1
ATOM 937 O O . TYR A 1 127 ? 9.174 -14.165 -9.582 1.00 86.19 127 TYR A O 1
ATOM 945 N N . TRP A 1 128 ? 8.385 -13.923 -11.670 1.00 84.50 128 TRP A N 1
ATOM 946 C CA . TRP A 1 128 ? 6.997 -14.166 -11.297 1.00 84.50 128 TRP A CA 1
ATOM 947 C C . TRP A 1 128 ? 6.803 -15.593 -10.769 1.00 84.50 128 TRP A C 1
ATOM 949 O O . TRP A 1 128 ? 6.289 -15.772 -9.667 1.00 84.50 128 TRP A O 1
ATOM 959 N N . LEU A 1 129 ? 7.302 -16.605 -11.487 1.00 86.69 129 LEU A N 1
ATOM 960 C CA . LEU A 1 129 ? 7.239 -18.007 -11.058 1.00 86.69 129 LEU A CA 1
ATOM 961 C C . LEU A 1 129 ? 8.005 -18.259 -9.756 1.00 86.69 129 LEU A C 1
ATOM 963 O O . LEU A 1 129 ? 7.542 -19.040 -8.929 1.00 86.69 129 LEU A O 1
ATOM 967 N N . ALA A 1 130 ? 9.140 -17.587 -9.551 1.00 89.94 130 ALA A N 1
ATOM 968 C CA . ALA A 1 130 ? 9.884 -17.661 -8.300 1.00 89.94 130 ALA A CA 1
ATOM 969 C C . ALA A 1 130 ? 9.106 -17.034 -7.134 1.00 89.94 130 ALA A C 1
ATOM 971 O O . ALA A 1 130 ? 9.159 -17.562 -6.031 1.00 89.94 130 ALA A O 1
ATOM 972 N N . ALA A 1 131 ? 8.353 -15.953 -7.359 1.00 87.19 131 ALA A N 1
ATOM 973 C CA . ALA A 1 131 ? 7.584 -15.274 -6.316 1.00 87.19 131 ALA A CA 1
ATOM 974 C C . ALA A 1 131 ? 6.323 -16.043 -5.882 1.00 87.19 131 ALA A C 1
ATOM 976 O O . ALA A 1 131 ? 5.967 -16.010 -4.702 1.00 87.19 131 ALA A O 1
ATOM 977 N N . VAL A 1 132 ? 5.661 -16.761 -6.799 1.00 88.62 132 VAL A N 1
ATOM 978 C CA . VAL A 1 132 ? 4.418 -17.512 -6.527 1.00 88.62 132 VAL A CA 1
ATOM 979 C C . VAL A 1 132 ? 4.501 -18.403 -5.275 1.00 88.62 132 VAL A C 1
ATOM 981 O O . VAL A 1 132 ? 3.662 -18.224 -4.392 1.00 88.62 132 VAL A O 1
ATOM 984 N N . PRO A 1 133 ? 5.474 -19.323 -5.116 1.00 89.44 133 PRO A N 1
ATOM 985 C CA . PRO A 1 133 ? 5.517 -20.200 -3.945 1.00 89.44 133 PRO A CA 1
ATOM 986 C C . PRO A 1 133 ? 5.753 -19.436 -2.635 1.00 89.44 133 PRO A C 1
ATOM 988 O O . PRO A 1 133 ? 5.155 -19.784 -1.615 1.00 89.44 133 PRO A O 1
ATOM 991 N N . ILE A 1 134 ? 6.559 -18.366 -2.659 1.00 90.75 134 ILE A N 1
ATOM 992 C CA . ILE A 1 134 ? 6.773 -17.514 -1.481 1.00 90.75 134 ILE A CA 1
ATOM 993 C C . ILE A 1 134 ? 5.464 -16.838 -1.076 1.00 90.75 134 ILE A C 1
ATOM 995 O O . ILE A 1 134 ? 5.140 -16.818 0.107 1.00 90.75 134 ILE A O 1
ATOM 999 N N . VAL A 1 135 ? 4.687 -16.318 -2.027 1.00 88.31 135 VAL A N 1
ATOM 1000 C CA . VAL A 1 135 ? 3.419 -15.636 -1.726 1.00 88.31 135 VAL A CA 1
ATOM 1001 C C . VAL A 1 135 ? 2.344 -16.629 -1.284 1.00 88.31 135 VAL A C 1
ATOM 1003 O O . VAL A 1 135 ? 1.659 -16.369 -0.298 1.00 88.31 135 VAL A O 1
ATOM 1006 N N . VAL A 1 136 ? 2.224 -17.787 -1.944 1.00 89.38 136 VAL A N 1
ATOM 1007 C CA . VAL A 1 136 ? 1.219 -18.818 -1.619 1.00 89.38 136 VAL A CA 1
ATOM 1008 C C . VAL A 1 136 ? 1.378 -19.342 -0.193 1.00 89.38 136 VAL A C 1
ATOM 1010 O O . VAL A 1 136 ? 0.377 -19.608 0.462 1.00 89.38 136 VAL A O 1
ATOM 1013 N N . VAL A 1 137 ? 2.608 -19.466 0.312 1.00 91.00 137 VAL A N 1
ATOM 1014 C CA . VAL A 1 137 ? 2.858 -19.891 1.701 1.00 91.00 137 VAL A CA 1
ATOM 1015 C C . VAL A 1 137 ? 2.919 -18.694 2.651 1.00 91.00 137 VAL A C 1
ATOM 1017 O O . VAL A 1 137 ? 2.342 -18.723 3.739 1.00 91.00 137 VAL A O 1
ATOM 1020 N N . GLY A 1 138 ? 3.597 -17.624 2.244 1.00 89.44 138 GLY A N 1
ATOM 1021 C CA . GLY A 1 138 ? 3.868 -16.455 3.075 1.00 89.44 138 GLY A CA 1
ATOM 1022 C C . GLY A 1 138 ? 2.622 -15.644 3.411 1.00 89.44 138 GLY A C 1
ATOM 1023 O O . GLY A 1 138 ? 2.468 -15.232 4.560 1.00 89.44 138 GLY A O 1
ATOM 1024 N N . ALA A 1 139 ? 1.701 -15.452 2.460 1.00 87.00 139 ALA A N 1
ATOM 1025 C CA . ALA A 1 139 ? 0.479 -14.685 2.698 1.00 87.00 139 ALA A CA 1
ATOM 1026 C C . ALA A 1 139 ? -0.463 -15.358 3.719 1.00 87.00 139 ALA A C 1
ATOM 1028 O O . ALA A 1 139 ? -0.843 -14.688 4.685 1.00 87.00 139 ALA A O 1
ATOM 1029 N N . PRO A 1 140 ? -0.806 -16.661 3.605 1.00 87.81 140 PRO A N 1
ATOM 1030 C CA . PRO A 1 140 ? -1.610 -17.344 4.619 1.00 87.81 140 PRO A CA 1
ATOM 1031 C C . PRO A 1 140 ? -0.923 -17.413 5.980 1.00 87.81 140 PRO A C 1
ATOM 1033 O O . PRO A 1 140 ? -1.577 -17.218 7.002 1.00 87.81 140 PRO A O 1
ATOM 1036 N N . LEU A 1 141 ? 0.394 -17.651 6.011 1.00 88.06 141 LEU A N 1
ATOM 1037 C CA . LEU A 1 141 ? 1.157 -17.689 7.258 1.00 88.06 141 LEU A CA 1
ATOM 1038 C C . LEU A 1 141 ? 1.146 -16.316 7.948 1.00 88.06 141 LEU A C 1
ATOM 1040 O O . LEU A 1 141 ? 0.879 -16.226 9.146 1.00 88.06 141 LEU A O 1
ATOM 1044 N N . GLY A 1 142 ? 1.347 -15.238 7.186 1.00 85.62 142 GLY A N 1
ATOM 1045 C CA . GLY A 1 142 ? 1.235 -13.863 7.669 1.00 85.62 142 GLY A CA 1
ATOM 1046 C C . GLY A 1 142 ? -0.161 -13.542 8.207 1.00 85.62 142 GLY A C 1
ATOM 1047 O O . GLY A 1 142 ? -0.280 -13.010 9.311 1.00 85.62 142 GLY A O 1
ATOM 1048 N N . ALA A 1 143 ? -1.218 -13.927 7.484 1.00 83.75 143 ALA A N 1
ATOM 1049 C CA . ALA A 1 143 ? -2.603 -13.755 7.928 1.00 83.75 143 ALA A CA 1
ATOM 1050 C C . ALA A 1 143 ? -2.903 -14.559 9.207 1.00 83.75 143 ALA A C 1
ATOM 1052 O O . ALA A 1 143 ? -3.541 -14.049 10.129 1.00 83.75 143 ALA A O 1
ATOM 1053 N N . TYR A 1 144 ? -2.382 -15.785 9.311 1.00 85.69 144 TYR A N 1
ATOM 1054 C CA . TYR A 1 144 ? -2.511 -16.621 10.504 1.00 85.69 144 TYR A CA 1
ATOM 1055 C C . TYR A 1 144 ? -1.857 -15.965 11.727 1.00 85.69 144 TYR A C 1
ATOM 1057 O O . TYR A 1 144 ? -2.508 -15.820 12.766 1.00 85.69 144 TYR A O 1
ATOM 1065 N N . PHE A 1 145 ? -0.617 -15.481 11.600 1.00 85.38 145 PHE A N 1
ATOM 1066 C CA . PHE A 1 145 ? 0.044 -14.728 12.672 1.00 85.38 145 PHE A CA 1
ATOM 1067 C C . PHE A 1 145 ? -0.722 -13.449 13.032 1.00 85.38 145 PHE A C 1
ATOM 1069 O O . PHE A 1 145 ? -0.932 -13.181 14.216 1.00 85.38 145 PHE A O 1
ATOM 1076 N N . CYS A 1 146 ? -1.217 -12.703 12.041 1.00 80.00 146 CYS A N 1
ATOM 1077 C CA . CYS A 1 146 ? -2.017 -11.499 12.273 1.00 80.00 146 CYS A CA 1
ATOM 1078 C C . CYS A 1 146 ? -3.339 -11.801 12.995 1.00 80.00 146 CYS A C 1
ATOM 1080 O O . CYS A 1 146 ? -3.781 -10.994 13.808 1.00 80.00 146 CYS A O 1
ATOM 1082 N N . SER A 1 147 ? -3.960 -12.962 12.768 1.00 80.31 147 SER A N 1
ATOM 1083 C CA . SER A 1 147 ? -5.192 -13.348 13.476 1.00 80.31 147 SER A CA 1
ATOM 1084 C C . SER A 1 147 ? -4.962 -13.665 14.960 1.00 80.31 147 SER A C 1
ATOM 1086 O O . SER A 1 147 ? -5.851 -13.472 15.788 1.00 80.31 147 SER A O 1
ATOM 1088 N N . ARG A 1 148 ? -3.755 -14.128 15.318 1.00 83.31 148 ARG A N 1
ATOM 1089 C CA . ARG A 1 148 ? -3.380 -14.487 16.696 1.00 83.31 148 ARG A CA 1
ATOM 1090 C C . ARG A 1 148 ? -2.832 -13.301 17.496 1.00 83.31 148 ARG A C 1
ATOM 1092 O O . ARG A 1 148 ? -2.830 -13.341 18.726 1.00 83.31 148 ARG A O 1
ATOM 1099 N N . MET A 1 149 ? -2.332 -12.266 16.823 1.00 80.44 149 MET A N 1
ATOM 1100 C CA . MET A 1 149 ? -1.732 -11.099 17.466 1.00 80.44 149 MET A CA 1
ATOM 1101 C C . MET A 1 149 ? -2.770 -10.043 17.855 1.00 80.44 149 MET A C 1
ATOM 1103 O O . MET A 1 149 ? -3.751 -9.792 17.163 1.00 80.44 149 MET A O 1
ATOM 1107 N N . ARG A 1 150 ? -2.520 -9.353 18.973 1.00 79.19 150 ARG A N 1
ATOM 1108 C CA . ARG A 1 150 ? -3.326 -8.188 19.369 1.00 79.19 150 ARG A CA 1
ATOM 1109 C C . ARG A 1 150 ? -3.108 -7.047 18.367 1.00 79.19 150 ARG A C 1
ATOM 1111 O O . ARG A 1 150 ? -1.966 -6.800 17.990 1.00 79.19 150 ARG A O 1
ATOM 1118 N N . TYR A 1 151 ? -4.163 -6.302 18.033 1.00 71.25 151 TYR A N 1
ATOM 1119 C CA . TYR A 1 151 ? -4.150 -5.178 17.074 1.00 71.25 151 TYR A CA 1
ATOM 1120 C C . TYR A 1 151 ? -2.976 -4.190 17.259 1.00 71.25 151 TYR A C 1
ATOM 1122 O O . TYR A 1 151 ? -2.378 -3.744 16.285 1.00 71.25 151 TYR A O 1
ATOM 1130 N N . LEU A 1 152 ? -2.565 -3.920 18.506 1.00 77.50 152 LEU A N 1
ATOM 1131 C CA . LEU A 1 152 ? -1.384 -3.098 18.809 1.00 77.50 152 LEU A CA 1
ATOM 1132 C C . LEU A 1 152 ? -0.081 -3.668 18.222 1.00 77.50 152 LEU A C 1
ATOM 1134 O O . LEU A 1 152 ? 0.697 -2.920 17.642 1.00 77.50 152 LEU A O 1
ATOM 1138 N N . HIS A 1 153 ? 0.155 -4.977 18.350 1.00 83.62 153 HIS A N 1
ATOM 1139 C CA . HIS A 1 153 ? 1.364 -5.618 17.823 1.00 83.62 153 HIS A CA 1
ATOM 1140 C C . HIS A 1 153 ? 1.377 -5.614 16.296 1.00 83.62 153 HIS A C 1
ATOM 1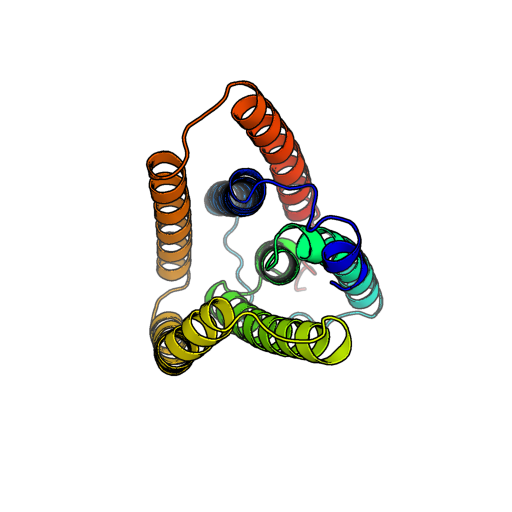142 O O . HIS A 1 153 ? 2.421 -5.365 15.707 1.00 83.62 153 HIS A O 1
ATOM 1148 N N . ILE A 1 154 ? 0.219 -5.815 15.662 1.00 83.06 154 ILE A N 1
ATOM 1149 C CA . ILE A 1 154 ? 0.080 -5.773 14.198 1.00 83.06 154 ILE A CA 1
ATOM 1150 C C . ILE A 1 154 ? 0.450 -4.388 13.678 1.00 83.06 154 ILE A C 1
ATOM 1152 O O . ILE A 1 154 ? 1.203 -4.264 12.719 1.00 83.06 154 ILE A O 1
ATOM 1156 N N . ARG A 1 155 ? -0.006 -3.333 14.356 1.00 81.94 155 ARG A N 1
ATOM 1157 C CA . ARG A 1 155 ? 0.357 -1.960 14.009 1.00 81.94 155 ARG A CA 1
ATOM 1158 C C . ARG A 1 155 ? 1.859 -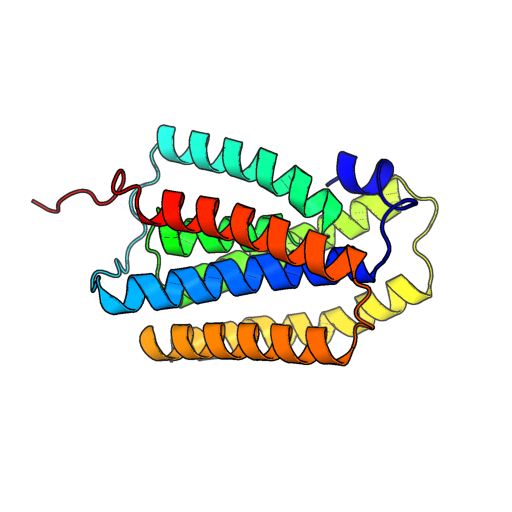1.701 14.125 1.00 81.94 155 ARG A C 1
ATOM 1160 O O . ARG A 1 155 ? 2.437 -1.129 13.207 1.00 81.94 155 ARG A O 1
ATOM 1167 N N . TYR A 1 156 ? 2.493 -2.112 15.226 1.00 85.62 156 TYR A N 1
ATOM 1168 C CA . TYR A 1 156 ? 3.947 -1.969 15.376 1.00 85.62 156 TYR A CA 1
ATOM 1169 C C . TYR A 1 156 ? 4.709 -2.779 14.329 1.00 85.62 156 TYR A C 1
ATOM 1171 O O . TYR A 1 156 ? 5.688 -2.280 13.784 1.00 85.62 156 TYR A O 1
ATOM 1179 N N . LEU A 1 157 ? 4.234 -3.982 14.002 1.00 89.00 157 LEU A N 1
ATOM 1180 C CA . LEU A 1 157 ? 4.797 -4.816 12.944 1.00 89.00 157 LEU A CA 1
ATOM 1181 C C . LEU A 1 157 ? 4.692 -4.126 11.579 1.00 89.00 157 LEU A C 1
ATOM 1183 O O . LEU A 1 157 ? 5.679 -4.078 10.857 1.00 89.00 157 LEU A O 1
ATOM 1187 N N . LEU A 1 158 ? 3.547 -3.526 11.247 1.00 88.06 158 LEU A N 1
ATOM 1188 C CA . LEU A 1 158 ? 3.377 -2.758 10.009 1.00 88.06 158 LEU A CA 1
ATOM 1189 C C . LEU A 1 158 ? 4.310 -1.547 9.949 1.00 88.06 158 LEU A C 1
ATOM 1191 O O . LEU A 1 158 ? 4.969 -1.334 8.938 1.00 88.06 158 LEU A O 1
ATOM 1195 N N . ILE A 1 159 ? 4.410 -0.776 11.036 1.00 88.25 159 ILE A N 1
ATOM 1196 C CA . ILE A 1 159 ? 5.334 0.364 11.115 1.00 88.25 159 ILE A CA 1
ATOM 1197 C C . ILE A 1 159 ? 6.786 -0.111 10.966 1.00 88.25 159 ILE A C 1
ATOM 1199 O O . ILE A 1 159 ? 7.563 0.532 10.266 1.00 88.25 159 ILE A O 1
ATOM 1203 N N . ALA A 1 160 ? 7.147 -1.244 11.573 1.00 91.69 160 ALA A N 1
ATOM 1204 C CA . ALA A 1 160 ? 8.477 -1.829 11.448 1.00 91.69 160 ALA A CA 1
ATOM 1205 C C . ALA A 1 160 ? 8.773 -2.297 10.015 1.00 91.69 160 ALA A C 1
ATOM 1207 O O . ALA A 1 160 ? 9.856 -2.019 9.511 1.00 91.69 160 ALA A O 1
ATOM 1208 N N . LEU A 1 161 ? 7.816 -2.939 9.336 1.00 90.94 161 LEU A N 1
ATOM 1209 C CA . LEU A 1 161 ? 7.947 -3.336 7.928 1.00 90.94 161 LEU A CA 1
ATOM 1210 C C . LEU A 1 161 ? 8.106 -2.121 7.007 1.00 90.94 161 LEU A C 1
ATOM 1212 O O . LEU A 1 161 ? 8.959 -2.132 6.128 1.00 90.94 161 LEU A O 1
ATOM 1216 N N . ILE A 1 162 ? 7.342 -1.051 7.237 1.00 91.06 162 ILE A N 1
ATOM 1217 C CA . ILE A 1 162 ? 7.472 0.199 6.472 1.00 91.06 162 ILE A CA 1
ATOM 1218 C C . ILE A 1 162 ? 8.816 0.881 6.762 1.00 91.06 162 ILE A C 1
ATOM 1220 O O . ILE A 1 162 ? 9.445 1.426 5.859 1.00 91.06 162 ILE A O 1
ATOM 1224 N N . GLY A 1 163 ? 9.287 0.833 8.010 1.00 90.69 163 GLY A N 1
ATOM 1225 C CA . GLY A 1 163 ? 10.617 1.312 8.378 1.00 90.69 163 GLY A CA 1
ATOM 1226 C C . GLY A 1 163 ? 11.728 0.518 7.690 1.00 90.69 163 GLY A C 1
ATOM 1227 O O . GLY A 1 163 ? 12.670 1.111 7.172 1.00 90.69 163 GLY A O 1
ATOM 1228 N N . LEU A 1 164 ? 11.595 -0.809 7.625 1.00 92.88 164 LEU A N 1
ATOM 1229 C CA . LEU A 1 164 ? 12.510 -1.682 6.889 1.00 92.88 164 LEU A CA 1
ATOM 1230 C C . LEU A 1 164 ? 12.512 -1.341 5.391 1.00 92.88 164 LEU A C 1
ATOM 1232 O O . LEU A 1 164 ? 13.579 -1.202 4.800 1.00 92.88 164 LEU A O 1
ATOM 1236 N N . GLU A 1 165 ? 11.339 -1.156 4.788 1.00 90.81 165 GLU A N 1
ATOM 1237 C CA . GLU A 1 165 ? 11.190 -0.742 3.386 1.00 90.81 165 GLU A CA 1
ATOM 1238 C C . GLU A 1 165 ? 11.861 0.615 3.118 1.00 90.81 165 GLU A C 1
ATOM 1240 O O . GLU A 1 165 ? 12.567 0.786 2.123 1.00 90.81 165 GLU A O 1
ATOM 1245 N N . LEU A 1 166 ? 11.706 1.575 4.035 1.00 90.62 166 LEU A N 1
ATOM 1246 C CA . LEU A 1 166 ? 12.379 2.867 3.946 1.00 90.62 166 LEU A CA 1
ATOM 1247 C C . LEU A 1 166 ? 13.900 2.703 4.015 1.00 90.62 166 LEU A C 1
ATOM 1249 O O . LEU A 1 166 ? 14.598 3.216 3.149 1.00 90.62 166 LEU A O 1
ATOM 1253 N N . VAL A 1 167 ? 14.425 1.975 5.004 1.00 91.44 167 VAL A N 1
ATOM 1254 C CA . VAL A 1 167 ? 15.877 1.781 5.173 1.00 91.44 167 VAL A CA 1
ATOM 1255 C C . VAL A 1 167 ? 16.480 1.044 3.981 1.00 91.44 167 VAL A C 1
ATOM 1257 O O . VAL A 1 167 ? 17.512 1.460 3.461 1.00 91.44 167 VAL A O 1
ATOM 1260 N N . THR A 1 168 ? 15.833 -0.023 3.514 1.00 90.00 168 THR A N 1
ATOM 1261 C CA . THR A 1 168 ? 16.302 -0.782 2.345 1.00 90.00 168 THR A CA 1
ATOM 1262 C C . THR A 1 168 ? 16.256 0.056 1.075 1.00 90.00 168 THR A C 1
ATOM 1264 O O . THR A 1 168 ? 17.154 -0.053 0.243 1.00 90.00 168 THR A O 1
ATOM 1267 N N . SER A 1 169 ? 15.255 0.922 0.920 1.00 87.50 169 SER A N 1
ATOM 1268 C CA . SER A 1 169 ? 15.189 1.873 -0.191 1.00 87.50 169 SER A CA 1
ATOM 1269 C C . SER A 1 169 ? 16.247 2.960 -0.097 1.00 87.50 169 SER A C 1
ATOM 1271 O O . SER A 1 169 ? 16.913 3.216 -1.091 1.00 87.50 169 SER A O 1
ATOM 1273 N N . LEU A 1 170 ? 16.511 3.505 1.090 1.00 86.50 170 LEU A N 1
ATOM 1274 C CA . LEU A 1 170 ? 17.628 4.427 1.294 1.00 86.50 170 LEU A CA 1
ATOM 1275 C C . LEU A 1 170 ? 18.997 3.775 1.037 1.00 86.50 170 LEU A C 1
ATOM 1277 O O . LEU A 1 170 ? 19.928 4.459 0.635 1.00 86.50 170 LEU A O 1
ATOM 1281 N N . TRP A 1 171 ? 19.138 2.468 1.260 1.00 88.50 171 TRP A N 1
ATOM 1282 C CA . TRP A 1 171 ? 20.400 1.770 1.009 1.00 88.50 171 TRP A CA 1
ATOM 1283 C C . TRP A 1 171 ? 20.630 1.476 -0.476 1.00 88.50 171 TRP A C 1
ATOM 1285 O O . TRP A 1 171 ? 21.757 1.554 -0.952 1.00 88.50 171 TRP A O 1
ATOM 1295 N N . LEU A 1 172 ? 19.584 1.072 -1.202 1.00 84.94 172 LEU A N 1
ATOM 1296 C CA . LEU A 1 172 ? 19.733 0.593 -2.581 1.00 84.94 172 LEU A CA 1
ATOM 1297 C C . LEU A 1 172 ? 19.724 1.706 -3.635 1.00 84.94 172 LEU A C 1
ATOM 1299 O O . LEU A 1 172 ? 20.037 1.419 -4.786 1.00 84.94 172 LEU A O 1
ATOM 1303 N N . LEU A 1 173 ? 19.271 2.909 -3.282 1.00 83.00 173 LEU A N 1
ATOM 1304 C CA . LEU A 1 173 ? 19.086 4.016 -4.216 1.00 83.00 173 LEU A CA 1
ATOM 1305 C C . LEU A 1 173 ? 20.220 5.027 -4.079 1.00 83.00 173 LEU A C 1
ATOM 1307 O O . LEU A 1 173 ? 20.450 5.572 -2.999 1.00 83.00 173 LEU A O 1
ATOM 1311 N N . ASP A 1 174 ? 20.873 5.325 -5.197 1.00 79.44 174 ASP A N 1
ATOM 1312 C CA . ASP A 1 174 ? 21.805 6.440 -5.283 1.00 79.44 174 ASP A CA 1
ATOM 1313 C C . ASP A 1 174 ? 21.006 7.748 -5.351 1.00 79.44 174 ASP A C 1
ATOM 1315 O O . ASP A 1 174 ? 20.282 8.030 -6.308 1.00 79.44 174 ASP A O 1
ATOM 1319 N N . PHE A 1 175 ? 21.083 8.552 -4.292 1.00 75.00 175 PHE A N 1
ATOM 1320 C CA . PHE A 1 175 ? 20.282 9.767 -4.195 1.00 75.00 175 PHE A CA 1
ATOM 1321 C C . PHE A 1 175 ? 20.838 10.903 -5.050 1.00 75.00 175 PHE A C 1
ATOM 1323 O O . PHE A 1 175 ? 21.790 11.580 -4.658 1.00 75.00 175 PHE A O 1
ATOM 1330 N N . ASP A 1 176 ? 20.160 11.195 -6.159 1.00 80.12 176 ASP A N 1
ATOM 1331 C CA . ASP A 1 176 ? 20.313 12.472 -6.853 1.00 80.12 176 ASP A CA 1
ATOM 1332 C C . ASP A 1 176 ? 19.450 13.576 -6.206 1.00 80.12 176 ASP A C 1
ATOM 1334 O O . ASP A 1 176 ? 18.365 13.348 -5.657 1.00 80.12 176 ASP A O 1
ATOM 1338 N N . ARG A 1 177 ? 19.922 14.822 -6.294 1.00 78.62 177 ARG A N 1
ATOM 1339 C CA . ARG A 1 177 ? 19.262 16.016 -5.749 1.00 78.62 177 ARG A CA 1
ATOM 1340 C C . ARG A 1 177 ? 17.863 16.211 -6.341 1.00 78.62 177 ARG A C 1
ATOM 1342 O O . ARG A 1 177 ? 16.959 16.644 -5.628 1.00 78.62 177 ARG A O 1
ATOM 1349 N N . THR A 1 178 ? 17.669 15.877 -7.616 1.00 79.44 178 THR A N 1
ATOM 1350 C CA . THR A 1 178 ? 16.361 15.950 -8.289 1.00 79.44 178 THR A CA 1
ATOM 1351 C C . THR A 1 178 ? 15.362 14.944 -7.706 1.00 79.44 178 THR A C 1
ATOM 1353 O O . THR A 1 178 ? 14.225 15.303 -7.390 1.00 79.44 178 THR A O 1
ATOM 1356 N N . LEU A 1 179 ? 15.816 13.712 -7.469 1.00 78.50 179 LEU A N 1
ATOM 1357 C CA . LEU A 1 179 ? 15.030 12.613 -6.914 1.00 78.50 179 LEU A CA 1
ATOM 1358 C C . LEU A 1 179 ? 14.645 12.870 -5.450 1.00 78.50 179 LEU A C 1
ATOM 1360 O O . LEU A 1 179 ? 13.503 12.608 -5.064 1.00 78.50 179 LEU A O 1
ATOM 1364 N N . ILE A 1 180 ? 15.533 13.476 -4.653 1.00 81.06 180 ILE A N 1
ATOM 1365 C CA . ILE A 1 180 ? 15.217 13.906 -3.279 1.00 81.06 180 ILE A CA 1
ATOM 1366 C C . ILE A 1 180 ? 14.102 14.962 -3.272 1.00 81.06 180 ILE A C 1
ATOM 1368 O O . ILE A 1 180 ? 13.130 14.818 -2.529 1.00 81.06 180 ILE A O 1
ATOM 1372 N N . ILE A 1 181 ? 14.208 16.011 -4.097 1.00 84.69 181 ILE A N 1
ATOM 1373 C CA . ILE A 1 181 ? 13.207 17.095 -4.145 1.00 84.69 181 ILE A CA 1
ATOM 1374 C C . ILE A 1 181 ? 11.842 16.547 -4.571 1.00 84.69 181 ILE A C 1
ATOM 1376 O O . ILE A 1 181 ? 10.827 16.856 -3.940 1.00 84.69 181 ILE A O 1
ATOM 1380 N N . PHE A 1 182 ? 11.818 15.696 -5.600 1.00 81.44 182 PHE A N 1
ATOM 1381 C CA . PHE A 1 182 ? 10.599 15.030 -6.050 1.00 81.44 182 PHE A CA 1
ATOM 1382 C C . PHE A 1 182 ? 9.976 14.171 -4.940 1.00 81.44 182 PHE A C 1
ATOM 1384 O O . PHE A 1 182 ? 8.777 14.269 -4.675 1.00 81.44 182 PHE A O 1
ATOM 1391 N N . SER A 1 183 ? 10.797 13.391 -4.234 1.00 81.38 183 SER A N 1
ATOM 1392 C CA . SER A 1 183 ? 10.342 12.507 -3.156 1.00 81.38 183 SER A CA 1
ATOM 1393 C C . SER A 1 183 ? 9.770 13.282 -1.971 1.00 81.38 183 SER A C 1
ATOM 1395 O O . SER A 1 183 ? 8.708 12.927 -1.466 1.00 81.38 183 SER A O 1
ATOM 1397 N N . ILE A 1 184 ? 10.417 14.376 -1.555 1.00 84.69 184 ILE A N 1
ATOM 1398 C CA . ILE A 1 184 ? 9.915 15.242 -0.477 1.00 84.69 184 ILE A CA 1
ATOM 1399 C C . ILE A 1 184 ? 8.593 15.899 -0.888 1.00 84.69 184 ILE A C 1
ATOM 1401 O O . ILE A 1 184 ? 7.649 15.917 -0.099 1.00 84.69 184 ILE A O 1
ATOM 1405 N N . SER A 1 185 ? 8.495 16.403 -2.122 1.00 86.12 185 SER A N 1
ATOM 1406 C CA . SER A 1 185 ? 7.261 17.009 -2.639 1.00 86.12 185 SER A CA 1
ATOM 1407 C C . SER A 1 185 ? 6.094 16.016 -2.628 1.00 86.12 185 SER A C 1
ATOM 1409 O O . SER A 1 185 ? 5.026 16.321 -2.090 1.00 86.12 185 SER A O 1
ATOM 1411 N N . MET A 1 186 ? 6.317 14.800 -3.136 1.00 81.50 186 MET A N 1
ATOM 1412 C CA . MET A 1 186 ? 5.314 13.733 -3.116 1.00 81.50 186 MET A CA 1
ATOM 1413 C C . MET A 1 186 ? 4.966 13.296 -1.694 1.00 81.50 186 MET A C 1
ATOM 1415 O O . MET A 1 186 ? 3.801 13.032 -1.403 1.00 81.50 186 MET A O 1
ATOM 1419 N N . LEU A 1 187 ? 5.936 13.282 -0.778 1.00 85.38 187 LEU A N 1
ATOM 1420 C CA . LEU A 1 187 ? 5.697 12.926 0.618 1.00 85.38 187 LEU A CA 1
ATOM 1421 C C . LEU A 1 187 ? 4.771 13.920 1.300 1.00 85.38 187 LEU A C 1
ATOM 1423 O O . LEU A 1 187 ? 3.825 13.507 1.968 1.00 85.38 187 LEU A O 1
ATOM 1427 N N . VAL A 1 188 ? 4.989 15.217 1.087 1.00 84.06 188 VAL A N 1
ATOM 1428 C CA . VAL A 1 188 ? 4.097 16.260 1.605 1.00 84.06 188 VAL A CA 1
ATOM 1429 C C . VAL A 1 188 ? 2.696 16.114 1.011 1.00 84.06 188 VAL A C 1
ATOM 1431 O O . VAL A 1 188 ? 1.716 16.181 1.756 1.00 84.06 188 VAL A O 1
ATOM 1434 N N . LEU A 1 189 ? 2.584 15.860 -0.297 1.00 84.06 189 LEU A N 1
ATOM 1435 C CA . LEU A 1 189 ? 1.299 15.652 -0.970 1.00 84.06 189 LEU A CA 1
ATOM 1436 C C . LEU A 1 189 ? 0.529 14.471 -0.359 1.00 84.06 189 LEU A C 1
ATOM 1438 O O . LEU A 1 189 ? -0.598 14.646 0.109 1.00 84.06 189 LEU A O 1
ATOM 1442 N N . PHE A 1 190 ? 1.139 13.283 -0.315 1.00 82.25 190 PHE A N 1
ATOM 1443 C CA . PHE A 1 190 ? 0.497 12.077 0.210 1.00 82.25 190 PHE A CA 1
ATOM 1444 C C . PHE A 1 190 ? 0.167 12.206 1.692 1.00 82.25 190 PHE A C 1
ATOM 1446 O O . PHE A 1 190 ? -0.940 11.863 2.104 1.00 82.25 190 PHE A O 1
ATOM 1453 N N . LEU A 1 191 ? 1.075 12.768 2.490 1.00 81.88 191 LEU A N 1
ATOM 1454 C CA . LEU A 1 191 ? 0.825 13.009 3.905 1.00 81.88 191 LEU A CA 1
ATOM 1455 C C . LEU A 1 191 ? -0.369 13.945 4.114 1.00 81.88 191 LEU A C 1
ATOM 1457 O O . LEU A 1 191 ? -1.226 13.666 4.951 1.00 81.88 191 LEU A O 1
ATOM 1461 N N . THR A 1 192 ? -0.471 15.019 3.329 1.00 80.38 192 THR A N 1
ATOM 1462 C CA . THR A 1 192 ? -1.606 15.952 3.402 1.00 80.38 192 THR A CA 1
ATOM 1463 C C . THR A 1 192 ? -2.923 15.247 3.084 1.00 80.38 192 THR A C 1
ATOM 1465 O O . THR A 1 192 ? -3.904 15.422 3.808 1.00 80.38 192 THR A O 1
ATOM 1468 N N . VAL A 1 193 ? -2.945 14.400 2.050 1.00 78.94 193 VAL A N 1
ATOM 1469 C CA . VAL A 1 193 ? -4.126 13.606 1.678 1.00 78.94 193 VAL A CA 1
ATOM 1470 C C . VAL A 1 193 ? -4.506 12.618 2.787 1.00 78.94 193 VAL A C 1
ATOM 1472 O O . VAL A 1 193 ? -5.660 12.604 3.214 1.00 78.94 193 VAL A O 1
ATOM 1475 N N . MET A 1 194 ? -3.549 11.847 3.313 1.00 77.00 194 MET A N 1
ATOM 1476 C CA . MET A 1 194 ? -3.787 10.859 4.379 1.00 77.00 194 MET A CA 1
ATOM 1477 C C . MET A 1 194 ? -4.260 11.510 5.684 1.00 77.00 194 MET A C 1
ATOM 1479 O O . MET A 1 194 ? -5.186 11.025 6.341 1.00 77.00 194 MET A O 1
ATOM 1483 N N . VAL A 1 195 ? -3.673 12.649 6.058 1.00 76.12 195 VAL A N 1
ATOM 1484 C CA . VAL A 1 195 ? -4.079 13.403 7.251 1.00 76.12 195 VAL A CA 1
ATOM 1485 C C . VAL A 1 195 ? -5.460 14.027 7.055 1.00 76.12 195 VAL A C 1
ATOM 1487 O O . VAL A 1 195 ? -6.284 13.963 7.967 1.00 76.12 195 VAL A O 1
ATOM 1490 N N . SER A 1 196 ? -5.758 14.572 5.874 1.00 71.31 196 SER A N 1
ATOM 1491 C CA . SER A 1 196 ? -7.099 15.072 5.543 1.00 71.31 196 SER A CA 1
ATOM 1492 C C . SER A 1 196 ? -8.148 13.960 5.654 1.00 71.31 196 SER A C 1
ATOM 1494 O O . SER A 1 196 ? -9.174 14.132 6.315 1.00 71.31 196 SER A O 1
ATOM 1496 N N . MET A 1 197 ? -7.836 12.774 5.122 1.00 69.12 197 MET A N 1
ATOM 1497 C CA . MET A 1 197 ? -8.705 11.600 5.200 1.00 69.12 197 MET A CA 1
ATOM 1498 C C . MET A 1 197 ? -8.915 11.122 6.642 1.00 69.12 197 MET A C 1
ATOM 1500 O O . MET A 1 197 ? -10.043 10.839 7.031 1.00 69.12 197 MET A O 1
ATOM 1504 N N . SER A 1 198 ? -7.868 11.100 7.474 1.00 68.44 198 SER A N 1
ATOM 1505 C CA . SER A 1 198 ? -8.002 10.714 8.890 1.00 68.44 198 SER A CA 1
ATOM 1506 C C . SER A 1 198 ? -8.744 11.742 9.752 1.00 68.44 198 SER A C 1
ATOM 1508 O O . SER A 1 198 ? -9.358 11.384 10.762 1.00 68.44 198 SER A O 1
ATOM 1510 N N . ARG A 1 199 ? -8.712 13.025 9.369 1.00 67.62 199 ARG A N 1
ATOM 1511 C CA . ARG A 1 199 ? -9.465 14.100 10.034 1.00 67.62 199 ARG A CA 1
ATOM 1512 C C . ARG A 1 199 ? -10.935 14.138 9.629 1.00 67.62 199 ARG A C 1
ATOM 1514 O O . ARG A 1 199 ? -11.745 14.657 10.399 1.00 67.62 199 ARG A O 1
ATOM 1521 N N . ALA A 1 200 ? -11.296 13.581 8.475 1.00 63.88 200 ALA A N 1
ATOM 1522 C CA . ALA A 1 200 ? -12.678 13.475 8.032 1.00 63.88 200 ALA A CA 1
ATOM 1523 C C . ALA A 1 200 ? -13.462 12.504 8.940 1.00 63.88 200 ALA A C 1
ATOM 1525 O O . ALA A 1 200 ? -13.546 11.306 8.696 1.00 63.88 200 ALA A O 1
ATOM 1526 N N . ARG A 1 201 ? -14.078 13.028 10.007 1.00 54.34 201 ARG A N 1
ATOM 1527 C CA . ARG A 1 201 ? -14.913 12.269 10.964 1.00 54.34 201 ARG A CA 1
ATOM 1528 C C . ARG A 1 201 ? -16.290 11.861 10.422 1.00 54.34 201 ARG A C 1
ATOM 1530 O O . ARG A 1 201 ? -17.164 11.510 11.206 1.00 54.34 201 ARG A O 1
ATOM 1537 N N . TYR A 1 202 ? -16.502 11.909 9.110 1.00 51.06 202 TYR A N 1
ATOM 1538 C CA . TYR A 1 202 ? -17.833 11.790 8.508 1.00 51.06 202 TYR A CA 1
ATOM 1539 C C . TYR A 1 202 ? -18.521 10.431 8.729 1.00 51.06 202 TYR A C 1
ATOM 1541 O O . TYR A 1 202 ? -19.737 10.365 8.598 1.00 51.06 202 TYR A O 1
ATOM 1549 N N . TYR A 1 203 ? -17.782 9.378 9.100 1.00 52.09 203 TYR A N 1
ATOM 1550 C CA . TYR A 1 203 ? -18.299 8.002 9.122 1.00 52.09 203 TYR A CA 1
ATOM 1551 C C . TYR A 1 203 ? -18.235 7.286 10.477 1.00 52.09 203 TYR A C 1
ATOM 1553 O O . TYR A 1 203 ? -18.610 6.121 10.577 1.00 52.09 203 TYR A O 1
ATOM 1561 N N . VAL A 1 204 ? -17.828 7.970 11.553 1.00 49.41 204 VAL A N 1
ATOM 1562 C CA . VAL A 1 204 ? -18.038 7.432 12.906 1.00 49.41 204 VAL A CA 1
ATOM 1563 C C . VAL A 1 204 ? -19.481 7.737 13.283 1.00 49.41 204 VAL A C 1
ATOM 1565 O O . VAL A 1 204 ? -19.769 8.805 13.821 1.00 49.41 204 VAL A O 1
ATOM 1568 N N . ARG A 1 205 ? -20.407 6.826 12.964 1.00 42.53 205 ARG A N 1
ATOM 1569 C CA . ARG A 1 205 ? -21.760 6.919 13.513 1.00 42.53 205 ARG A CA 1
ATOM 1570 C C . ARG A 1 205 ? -21.642 6.810 15.032 1.00 42.53 205 ARG A C 1
ATOM 1572 O O . ARG A 1 205 ? -21.077 5.847 15.545 1.00 42.53 205 ARG A O 1
ATOM 1579 N N . SER A 1 206 ? -22.107 7.848 15.726 1.00 38.16 206 SER A N 1
ATOM 1580 C CA . SER A 1 206 ? -22.345 7.812 17.165 1.00 38.16 206 SER A CA 1
ATOM 1581 C C . SER A 1 206 ? -23.267 6.628 17.425 1.00 38.16 206 SER A C 1
ATOM 1583 O O . SER A 1 206 ? -24.393 6.618 16.933 1.00 38.16 206 SER A O 1
ATOM 1585 N N . SER A 1 207 ? -22.761 5.602 18.101 1.00 37.28 207 SER A N 1
ATOM 1586 C CA . SER A 1 207 ? -23.597 4.566 18.689 1.00 37.28 207 SER A CA 1
ATOM 1587 C C . SER A 1 207 ? -24.419 5.234 19.791 1.00 37.28 207 SER A C 1
ATOM 1589 O O . SER A 1 207 ? -23.882 5.500 20.869 1.00 37.28 207 SER A O 1
ATOM 1591 N N . GLU A 1 208 ? -25.657 5.604 19.471 1.00 33.12 208 GLU A N 1
ATOM 1592 C CA . GLU A 1 208 ? -26.730 5.681 20.468 1.00 33.12 208 GLU A CA 1
ATOM 1593 C C . GLU A 1 208 ? -27.122 4.267 20.903 1.00 33.12 208 GLU A C 1
ATOM 1595 O O . GLU A 1 208 ? -27.124 3.364 20.030 1.00 33.12 208 GLU A O 1
#

Foldseek 3Di:
DVVLQPPPVVPDDPLLLLLLVLLLLVLLLVLLVVVVVPDDDADQDFDDQDPVNVVVLVVQQVVQVNVCSNNVLRNLSSQLLCCCQQRVHQNLVSLLVSLVVSVVSVVVVVVCCVVPPVDDDPVVVVVVVVVVVCSVVVSVVSSVVSVVDDSVVSSVVSSVVSVVSNVVSVVPDDDDPVSVVVSVVSSVVSSVVSNVSNPCPPPPPPDD